Protein AF-A0A4S8I4T0-F1 (afdb_monomer_lite)

pLDDT: mean 76.66, std 18.6, range [35.5, 93.75]

InterPro d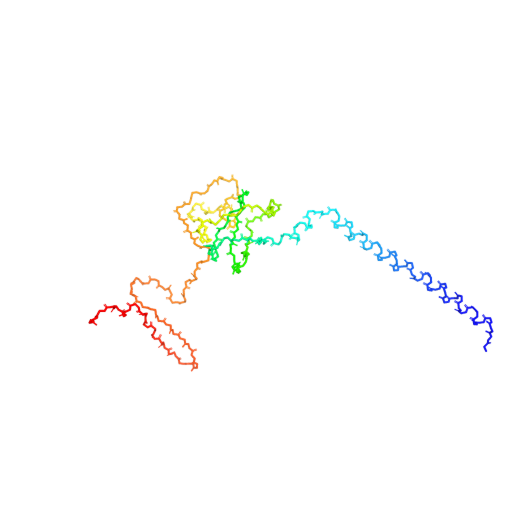omains:
  IPR000454 ATP synthase, F0 complex, subunit C [PR00124] (12-31)
  IPR000454 ATP synthase, F0 complex, subunit C [PR00124] (33-48)
  IPR002379 V-ATPase proteolipid subunit C-like domain [PF00137] (11-48)
  IPR004100 ATPase, F1/V1/A1 complex, alpha/beta subunit, N-terminal domain [PF02874] (51-108)
  IPR005294 ATP synthase, F1 complex, alpha subunit [PTHR48082] (51-151)
  IPR023366 ATP synthase subunit alpha, N-terminal domain-like superfamily [G3DSA:2.40.30.20] (53-110)
  IPR027417 P-loop containing nucleoside triphosphate hydrolase [G3DSA:3.40.50.300] (111-154)
  IPR035921 F/V-ATP synthase subunit C superfamily [SSF81333] (3-52)
  IPR036121 ATPase, F1/V1/A1 complex, alpha/beta subunit, N-terminal domain superfamily [SSF50615] (50-110)
  IPR038662 F1F0 ATP synthase subunit C superfamily [G3DSA:1.20.20.10] (1-52)

Foldseek 3Di:
DPVVVVVVVVVVVVVCVVVVVVVCCVVVVVVVVVVVVVCVVPVVVVLVVVPPQKDKAFDPPVADAQFWKAWPVGWIWGFHDDDPGTTITRTPDPCSPPDPPTDMGTPVDHAKEFDDPQCVPFDADPNRAGPPPPDGGDGDDIDHPPDDDDDPPDPPDDDDDADKDWDDDPPDIDIDGDDPPVVPDDDDD

Sequence (189 aa):
MNPLISAASVIAAGLAVGLASIGPGVGQGTAAGQAVEGIARQPEAEGKIRGDGIARVHGLDEVMAGELVEFQEGTIGIALNLESNNVGVVLMGDGLMIQEGSSVKATGRIAQIPVSEGYLGRVINALAKPIDGRGEISASESRLIESPAPGSDYFPGKGGDGIYYCGSRNGGFTCYITIPRSLYGSGSG

Structure (mmCIF, N/CA/C/O backbone):
data_AF-A0A4S8I4T0-F1
#
_entry.id   AF-A0A4S8I4T0-F1
#
loop_
_atom_site.group_PDB
_atom_site.id
_atom_site.type_symbol
_atom_site.label_atom_id
_atom_site.label_alt_id
_atom_site.label_comp_id
_atom_site.label_asym_id
_atom_site.label_entity_id
_atom_site.label_seq_id
_atom_site.pdbx_PDB_ins_code
_atom_site.Cartn_x
_atom_site.Cartn_y
_atom_site.Cartn_z
_atom_site.occupancy
_atom_site.B_iso_or_equiv
_atom_site.auth_seq_id
_atom_site.auth_comp_id
_atom_site.auth_asym_id
_atom_site.auth_atom_id
_atom_site.pdbx_PDB_model_num
ATOM 1 N N . MET A 1 1 ? 56.926 -6.281 -54.577 1.00 68.62 1 MET A N 1
ATOM 2 C CA . MET A 1 1 ? 55.517 -6.734 -54.661 1.00 68.62 1 MET A CA 1
ATOM 3 C C . MET A 1 1 ? 54.937 -6.337 -56.005 1.00 68.62 1 MET A C 1
ATOM 5 O O . MET A 1 1 ? 55.290 -5.277 -56.503 1.00 68.62 1 MET A O 1
ATOM 9 N N . ASN A 1 2 ? 54.079 -7.172 -56.595 1.00 90.75 2 ASN A N 1
ATOM 10 C CA . ASN A 1 2 ? 53.414 -6.848 -57.857 1.00 90.75 2 ASN A CA 1
ATOM 11 C C . ASN A 1 2 ? 52.323 -5.779 -57.599 1.00 90.75 2 ASN A C 1
ATOM 13 O O . ASN A 1 2 ? 51.436 -6.037 -56.779 1.00 90.75 2 ASN A O 1
ATOM 17 N N . PRO A 1 3 ? 52.378 -4.593 -58.240 1.00 88.94 3 PRO A N 1
ATOM 18 C CA . PRO A 1 3 ? 51.460 -3.483 -57.960 1.00 88.94 3 PRO A CA 1
ATOM 19 C C . PRO A 1 3 ? 49.988 -3.843 -58.205 1.00 88.94 3 PRO A C 1
ATOM 21 O O . PRO A 1 3 ? 49.114 -3.346 -57.500 1.00 88.94 3 PRO A O 1
ATOM 24 N N . LEU A 1 4 ? 49.712 -4.775 -59.122 1.00 91.12 4 LEU A N 1
ATOM 25 C CA . LEU A 1 4 ? 48.359 -5.279 -59.379 1.00 91.12 4 LEU A CA 1
ATOM 26 C C . LEU A 1 4 ? 47.774 -6.029 -58.177 1.00 91.12 4 LEU A C 1
ATOM 28 O O . LEU A 1 4 ? 46.596 -5.876 -57.868 1.00 91.12 4 LEU A O 1
ATOM 32 N N . ILE A 1 5 ? 48.601 -6.795 -57.460 1.00 88.81 5 ILE A N 1
ATOM 33 C CA . ILE A 1 5 ? 48.172 -7.541 -56.268 1.00 88.81 5 ILE A CA 1
ATOM 34 C C . ILE A 1 5 ? 47.858 -6.567 -55.127 1.00 88.81 5 ILE A C 1
ATOM 36 O O . ILE A 1 5 ? 46.878 -6.751 -54.411 1.00 88.81 5 ILE A O 1
ATOM 40 N N . SER A 1 6 ? 48.655 -5.502 -54.995 1.00 87.12 6 SER A N 1
ATOM 41 C CA . SER A 1 6 ? 48.432 -4.467 -53.981 1.00 87.12 6 SER A CA 1
ATOM 42 C C . SER A 1 6 ? 47.182 -3.629 -54.255 1.00 87.12 6 SER A C 1
ATOM 44 O O . SER A 1 6 ? 46.507 -3.225 -53.317 1.00 87.12 6 SER A O 1
ATOM 46 N N . ALA A 1 7 ? 46.860 -3.354 -55.521 1.00 90.69 7 ALA A N 1
ATOM 47 C CA . ALA A 1 7 ? 45.630 -2.649 -55.875 1.00 90.69 7 ALA A CA 1
ATOM 48 C C . ALA A 1 7 ? 44.391 -3.539 -55.671 1.00 90.69 7 ALA A C 1
ATOM 50 O O . ALA A 1 7 ? 43.393 -3.099 -55.100 1.00 90.69 7 ALA A O 1
ATOM 51 N N . ALA A 1 8 ? 44.472 -4.811 -56.078 1.00 93.12 8 ALA A N 1
ATOM 52 C CA . ALA A 1 8 ? 43.382 -5.769 -55.919 1.00 93.12 8 ALA A CA 1
ATOM 53 C C . ALA A 1 8 ? 43.039 -6.033 -54.442 1.00 93.12 8 ALA A C 1
ATOM 55 O O . ALA A 1 8 ? 41.860 -6.139 -54.103 1.00 93.12 8 ALA A O 1
ATOM 56 N N . SER A 1 9 ? 44.037 -6.091 -53.552 1.00 89.50 9 SER A N 1
ATOM 57 C CA . SER A 1 9 ? 43.806 -6.327 -52.122 1.00 89.50 9 SER A CA 1
ATOM 58 C C . SER A 1 9 ? 43.062 -5.177 -51.437 1.00 89.50 9 SER A C 1
ATOM 60 O O . SER A 1 9 ? 42.182 -5.432 -50.618 1.00 89.50 9 SER A O 1
ATOM 62 N N . VAL A 1 10 ? 43.353 -3.922 -51.797 1.00 92.56 10 VAL A N 1
ATOM 63 C CA . VAL A 1 10 ? 42.670 -2.742 -51.234 1.00 92.56 10 VAL A CA 1
ATOM 64 C C . VAL A 1 10 ? 41.207 -2.689 -51.675 1.00 92.56 10 VAL A C 1
ATOM 66 O O . VAL A 1 10 ? 40.326 -2.433 -50.856 1.00 92.56 10 VAL A O 1
ATOM 69 N N . ILE A 1 11 ? 40.929 -2.994 -52.946 1.00 93.12 11 ILE A N 1
ATOM 70 C CA . ILE A 1 11 ? 39.556 -3.053 -53.466 1.00 93.12 11 ILE A CA 1
ATOM 71 C C . ILE A 1 11 ? 38.777 -4.183 -52.784 1.00 93.12 11 ILE A C 1
ATOM 73 O O . ILE A 1 11 ? 37.658 -3.960 -52.322 1.00 93.12 11 ILE A O 1
ATOM 77 N N . ALA A 1 12 ? 39.375 -5.374 -52.665 1.00 92.19 12 ALA A N 1
ATOM 78 C CA . ALA A 1 12 ? 38.754 -6.512 -51.993 1.00 92.19 12 ALA A CA 1
ATOM 79 C C . ALA A 1 12 ? 38.457 -6.217 -50.513 1.00 92.19 12 ALA A C 1
ATOM 81 O O . ALA A 1 12 ? 37.369 -6.533 -50.033 1.00 92.19 12 ALA A O 1
ATOM 82 N N . ALA A 1 13 ? 39.381 -5.557 -49.807 1.00 91.31 13 ALA A N 1
ATOM 83 C CA . ALA A 1 13 ? 39.181 -5.143 -48.422 1.00 91.31 13 ALA A CA 1
ATOM 84 C C . ALA A 1 13 ? 38.038 -4.122 -48.285 1.00 91.31 13 ALA A C 1
ATOM 86 O O . ALA A 1 13 ? 37.177 -4.284 -47.422 1.00 91.31 13 ALA A O 1
ATOM 87 N N . GLY A 1 14 ? 37.980 -3.111 -49.159 1.00 92.94 14 GLY A N 1
ATOM 88 C CA . GLY A 1 14 ? 36.911 -2.108 -49.140 1.00 92.94 14 GLY A CA 1
ATOM 89 C C . GLY A 1 14 ? 35.524 -2.708 -49.387 1.00 92.94 14 GLY A C 1
ATOM 90 O O . GLY A 1 14 ? 34.578 -2.408 -48.658 1.00 92.94 14 GLY A O 1
ATOM 91 N N . LEU A 1 15 ? 35.410 -3.607 -50.369 1.00 92.50 15 LEU A N 1
ATOM 92 C CA . LEU A 1 15 ? 34.158 -4.302 -50.686 1.00 92.50 15 LEU A CA 1
ATOM 93 C C . LEU A 1 15 ? 33.706 -5.221 -49.543 1.00 92.50 15 LEU A C 1
ATOM 95 O O . LEU A 1 15 ? 32.524 -5.227 -49.195 1.00 92.50 15 LEU A O 1
ATOM 99 N N . ALA A 1 16 ? 34.642 -5.952 -48.929 1.00 90.62 16 ALA A N 1
ATOM 100 C CA . ALA A 1 16 ? 34.356 -6.826 -47.795 1.00 90.62 16 ALA A CA 1
ATOM 101 C C . ALA A 1 16 ? 33.859 -6.037 -46.574 1.00 90.62 16 ALA A C 1
ATOM 103 O O . ALA A 1 16 ? 32.847 -6.409 -45.986 1.00 90.62 16 ALA A O 1
ATOM 104 N N . VAL A 1 17 ? 34.517 -4.924 -46.226 1.00 88.81 17 VAL A N 1
ATOM 105 C CA . VAL A 1 17 ? 34.097 -4.062 -45.106 1.00 88.81 17 VAL A CA 1
ATOM 106 C C . VAL A 1 17 ? 32.728 -3.429 -45.376 1.00 88.81 17 VAL A C 1
ATOM 108 O O . VAL A 1 17 ? 31.872 -3.424 -44.492 1.00 88.81 17 VAL A O 1
ATOM 111 N N . GLY A 1 18 ? 32.489 -2.948 -46.601 1.00 87.75 18 GLY A N 1
ATOM 112 C CA . GLY A 1 18 ? 31.211 -2.345 -46.986 1.00 87.75 18 GLY A CA 1
ATOM 113 C C . GLY A 1 18 ? 30.038 -3.318 -46.851 1.00 87.75 18 GLY A C 1
ATOM 114 O O . GLY A 1 18 ? 29.066 -3.025 -46.156 1.00 87.75 18 GLY A O 1
ATOM 115 N N . LEU A 1 19 ? 30.146 -4.508 -47.449 1.00 88.00 19 LEU A N 1
ATOM 116 C CA . LEU A 1 19 ? 29.088 -5.526 -47.399 1.00 88.00 19 LEU A CA 1
ATOM 117 C C . LEU A 1 19 ? 28.897 -6.111 -45.993 1.00 88.00 19 LEU A C 1
ATOM 119 O O . LEU A 1 19 ? 27.763 -6.376 -45.595 1.00 88.00 19 LEU A O 1
ATOM 123 N N . ALA A 1 20 ? 29.976 -6.264 -45.218 1.00 85.06 20 ALA A N 1
ATOM 124 C CA . ALA A 1 20 ? 29.904 -6.792 -43.856 1.00 85.06 20 ALA A CA 1
ATOM 125 C C . ALA A 1 20 ? 29.079 -5.908 -42.905 1.00 85.06 20 ALA A C 1
ATOM 127 O O . ALA A 1 20 ? 28.516 -6.422 -41.943 1.00 85.06 20 ALA A O 1
ATOM 128 N N . SER A 1 21 ? 28.958 -4.604 -43.178 1.00 88.69 21 SER A N 1
ATOM 129 C CA . SER A 1 21 ? 28.189 -3.670 -42.339 1.00 88.69 21 SER A CA 1
ATOM 130 C C . SER A 1 21 ? 26.662 -3.784 -42.485 1.00 88.69 21 SER A C 1
ATOM 132 O O . SER A 1 21 ? 25.927 -3.363 -41.590 1.00 88.69 21 SER A O 1
ATOM 134 N N . ILE A 1 22 ? 26.168 -4.404 -43.566 1.00 87.69 22 ILE A N 1
ATOM 135 C CA . ILE A 1 22 ? 24.726 -4.530 -43.841 1.00 87.69 22 ILE A CA 1
ATOM 136 C C . ILE A 1 22 ? 24.049 -5.445 -42.812 1.00 87.69 22 ILE A C 1
ATOM 138 O O . ILE A 1 22 ? 22.974 -5.123 -42.310 1.00 87.69 22 ILE A O 1
ATOM 142 N N . GLY A 1 23 ? 24.688 -6.566 -42.463 1.00 85.25 23 GLY A N 1
ATOM 143 C CA . GLY A 1 23 ? 24.150 -7.534 -41.501 1.00 85.25 23 GLY A CA 1
ATOM 144 C C . GLY A 1 23 ? 23.903 -6.924 -40.115 1.00 85.25 23 GLY A C 1
ATOM 145 O O . GLY A 1 23 ? 22.764 -6.956 -39.646 1.00 85.25 23 GLY A O 1
ATOM 146 N N . PRO A 1 24 ? 24.922 -6.318 -39.475 1.00 84.12 24 PRO A N 1
ATOM 147 C CA . PRO A 1 24 ? 24.757 -5.611 -38.210 1.00 84.12 24 PRO A CA 1
ATOM 148 C C . PRO A 1 24 ? 23.712 -4.494 -38.283 1.00 84.12 24 PRO A C 1
ATOM 150 O O . PRO A 1 24 ? 22.868 -4.418 -37.397 1.00 84.12 24 PRO A O 1
ATOM 153 N N . GLY A 1 25 ? 23.696 -3.687 -39.353 1.00 83.75 25 GLY A N 1
ATOM 154 C CA . GLY A 1 25 ? 22.723 -2.601 -39.512 1.00 83.75 25 GLY A CA 1
ATOM 155 C C . GLY A 1 25 ? 21.270 -3.088 -39.549 1.00 83.75 25 GLY A C 1
ATOM 156 O O . GLY A 1 25 ? 20.428 -2.582 -38.808 1.00 83.75 25 GLY A O 1
ATOM 157 N N . VAL A 1 26 ? 20.976 -4.112 -40.357 1.00 86.19 26 VAL A N 1
ATOM 158 C CA . VAL A 1 26 ? 19.621 -4.684 -40.464 1.00 86.19 26 VAL A CA 1
ATOM 159 C C . VAL A 1 26 ? 19.239 -5.444 -39.193 1.00 86.19 26 VAL A C 1
ATOM 161 O O . VAL A 1 26 ? 18.124 -5.288 -38.697 1.00 86.19 26 VAL A O 1
ATOM 164 N N . GLY A 1 27 ? 20.150 -6.235 -38.623 1.00 85.44 27 GLY A N 1
ATOM 165 C CA . GLY A 1 27 ? 19.886 -7.014 -37.411 1.00 85.44 27 GLY A CA 1
ATOM 166 C C . GLY A 1 27 ? 19.651 -6.134 -36.182 1.00 85.44 27 GLY A C 1
ATOM 167 O O . GLY A 1 27 ? 18.651 -6.289 -35.485 1.00 85.44 27 GLY A O 1
ATOM 168 N N . GLN A 1 28 ? 20.534 -5.164 -35.934 1.00 85.00 28 GLN A N 1
ATOM 169 C CA . GLN A 1 28 ? 20.404 -4.264 -34.785 1.00 85.00 28 GLN A CA 1
ATOM 170 C C . GLN A 1 28 ? 19.231 -3.298 -34.957 1.00 85.00 28 GLN A C 1
ATOM 172 O O . GLN A 1 28 ? 18.503 -3.062 -33.997 1.00 85.00 28 GLN A O 1
ATOM 177 N N . GLY A 1 29 ? 19.000 -2.788 -36.172 1.00 84.88 29 GLY A N 1
ATOM 178 C CA . GLY A 1 29 ? 17.878 -1.894 -36.457 1.00 84.88 29 GLY A CA 1
ATOM 179 C C . GLY A 1 29 ? 16.518 -2.569 -36.278 1.00 84.88 29 GLY A C 1
ATOM 180 O O . GLY A 1 29 ? 15.616 -1.983 -35.684 1.00 84.88 29 GLY A O 1
ATOM 181 N N . THR A 1 30 ? 16.373 -3.819 -36.729 1.00 84.62 30 THR A N 1
ATOM 182 C CA . THR A 1 30 ? 15.125 -4.584 -36.552 1.00 84.62 30 THR A CA 1
ATOM 183 C C . THR A 1 30 ? 14.894 -4.961 -35.092 1.00 84.62 30 THR A C 1
ATOM 185 O O . THR A 1 30 ? 13.793 -4.750 -34.589 1.00 84.62 30 THR A O 1
ATOM 188 N N . ALA A 1 31 ? 15.920 -5.434 -34.379 1.00 83.06 31 ALA A N 1
ATOM 189 C CA . ALA A 1 31 ? 15.811 -5.745 -32.954 1.00 83.06 31 ALA A CA 1
ATOM 190 C C . ALA A 1 31 ? 15.464 -4.503 -32.112 1.00 83.06 31 ALA A C 1
ATOM 192 O O . ALA A 1 31 ? 14.557 -4.554 -31.282 1.00 83.06 31 ALA A O 1
ATOM 193 N N . ALA A 1 32 ? 16.134 -3.373 -32.361 1.00 84.69 32 ALA A N 1
ATOM 194 C CA . ALA A 1 32 ? 15.838 -2.109 -31.690 1.00 84.69 32 ALA A CA 1
ATOM 195 C C . ALA A 1 32 ? 14.439 -1.589 -32.051 1.00 84.69 32 ALA A C 1
ATOM 197 O O . ALA A 1 32 ? 13.699 -1.167 -31.169 1.00 84.69 32 ALA A O 1
ATOM 198 N N . GLY A 1 33 ? 14.048 -1.671 -33.326 1.00 84.50 33 GLY A N 1
ATOM 199 C CA . GLY A 1 33 ? 12.727 -1.258 -33.791 1.00 84.50 33 GLY A CA 1
ATOM 200 C C . GLY A 1 33 ? 11.603 -2.057 -33.137 1.00 84.50 33 GLY A C 1
ATOM 201 O O . GLY A 1 33 ? 10.656 -1.464 -32.637 1.00 84.50 33 GLY A O 1
ATOM 202 N N . GLN A 1 34 ? 11.733 -3.386 -33.061 1.00 83.81 34 G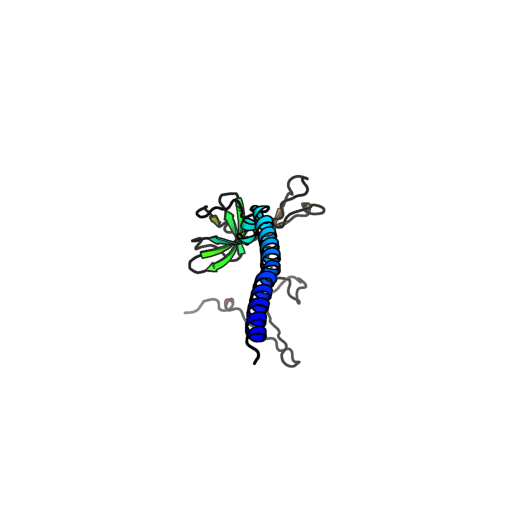LN A N 1
ATOM 203 C CA . GLN A 1 34 ? 10.748 -4.236 -32.383 1.00 83.81 34 GLN A CA 1
ATOM 204 C C . GLN A 1 34 ? 10.695 -3.980 -30.871 1.00 83.81 34 GLN A C 1
ATOM 206 O O . GLN A 1 34 ? 9.611 -3.998 -30.292 1.00 83.81 34 GLN A O 1
ATOM 211 N N . ALA A 1 35 ? 11.832 -3.689 -30.230 1.00 80.00 35 ALA A N 1
ATOM 212 C CA . ALA A 1 35 ? 11.855 -3.307 -28.820 1.00 80.00 35 ALA A CA 1
ATOM 213 C C . ALA A 1 35 ? 11.127 -1.972 -28.577 1.00 80.00 35 ALA A C 1
ATOM 215 O O . ALA A 1 35 ? 10.271 -1.889 -27.699 1.00 80.00 35 ALA A O 1
ATOM 216 N N . VAL A 1 36 ? 11.418 -0.947 -29.388 1.00 78.50 36 VAL A N 1
ATOM 217 C CA . VAL A 1 36 ? 10.759 0.368 -29.301 1.00 78.50 36 VAL A CA 1
ATOM 218 C C . VAL A 1 36 ? 9.269 0.259 -29.628 1.00 78.50 36 VAL A C 1
ATOM 220 O O . VAL A 1 36 ? 8.449 0.867 -28.948 1.00 78.50 36 VAL A O 1
ATOM 223 N N . GLU A 1 37 ? 8.894 -0.549 -30.619 1.00 79.06 37 GLU A N 1
ATOM 224 C CA . GLU A 1 37 ? 7.496 -0.785 -30.984 1.00 79.06 37 GLU A CA 1
ATOM 225 C C . GLU A 1 37 ? 6.728 -1.532 -29.883 1.00 79.06 37 GLU A C 1
ATOM 227 O O . GLU A 1 37 ? 5.581 -1.192 -29.598 1.00 79.06 37 GLU A O 1
ATOM 232 N N . GLY A 1 38 ? 7.357 -2.502 -29.214 1.00 74.44 38 GLY A N 1
ATOM 233 C CA . GLY A 1 38 ? 6.783 -3.179 -28.049 1.00 74.44 38 GLY A CA 1
ATOM 234 C C . GLY A 1 38 ? 6.517 -2.220 -26.885 1.00 74.44 38 GLY A C 1
ATOM 235 O O . GLY A 1 38 ? 5.425 -2.238 -26.320 1.00 74.44 38 GLY A O 1
ATOM 236 N N . ILE A 1 39 ? 7.471 -1.331 -26.586 1.00 71.81 39 ILE A N 1
ATOM 237 C CA . ILE A 1 39 ? 7.309 -0.281 -25.567 1.00 71.81 39 ILE A CA 1
ATOM 238 C C . ILE A 1 39 ? 6.184 0.687 -25.969 1.00 71.81 39 ILE A C 1
ATOM 240 O O . ILE A 1 39 ? 5.305 0.980 -25.163 1.00 71.81 39 ILE A O 1
ATOM 244 N N . ALA A 1 40 ? 6.144 1.119 -27.233 1.00 65.50 40 ALA A N 1
ATOM 245 C CA . ALA A 1 40 ? 5.130 2.046 -27.737 1.00 65.50 40 ALA A CA 1
ATOM 246 C C . ALA A 1 40 ? 3.703 1.467 -27.732 1.00 65.50 40 ALA A C 1
ATOM 248 O O . ALA A 1 40 ? 2.740 2.220 -27.609 1.00 65.50 40 ALA A O 1
ATOM 249 N N . ARG A 1 41 ? 3.543 0.142 -27.861 1.00 73.38 41 ARG A N 1
ATOM 250 C CA . ARG A 1 41 ? 2.234 -0.534 -27.780 1.00 73.38 41 ARG A CA 1
ATOM 251 C C . ARG A 1 41 ? 1.725 -0.703 -26.348 1.00 73.38 41 ARG A C 1
ATOM 253 O O . ARG A 1 41 ? 0.543 -0.983 -26.169 1.00 73.38 41 ARG A O 1
ATOM 260 N N . GLN A 1 42 ? 2.584 -0.534 -25.344 1.00 60.69 42 GLN A N 1
ATOM 261 C CA . GLN A 1 42 ? 2.217 -0.585 -23.928 1.00 60.69 42 GLN A CA 1
ATOM 262 C C . GLN A 1 42 ? 2.601 0.724 -23.214 1.00 60.69 42 GLN A C 1
ATOM 264 O O . GLN A 1 42 ? 3.384 0.688 -22.265 1.00 60.69 42 GLN A O 1
ATOM 269 N N . PRO A 1 43 ? 2.027 1.880 -23.603 1.00 58.50 43 PRO A N 1
ATOM 270 C CA . PRO A 1 43 ? 2.307 3.156 -22.934 1.00 58.50 43 PRO A CA 1
ATOM 271 C C . PRO A 1 43 ? 1.913 3.132 -21.444 1.00 58.50 43 PRO A C 1
ATOM 273 O O . PRO A 1 43 ? 2.477 3.847 -20.623 1.00 58.50 43 PRO A O 1
ATOM 276 N N . GLU A 1 44 ? 0.990 2.246 -21.065 1.00 57.62 44 GLU A N 1
ATOM 277 C CA . GLU A 1 44 ? 0.556 2.030 -19.680 1.00 57.62 44 GLU A CA 1
ATOM 278 C C . GLU A 1 44 ? 1.622 1.326 -18.817 1.00 57.62 44 GLU A C 1
ATOM 280 O O . GLU A 1 44 ? 1.638 1.474 -17.594 1.00 57.62 44 GLU A O 1
ATOM 285 N N . ALA A 1 45 ? 2.557 0.592 -19.437 1.00 53.66 45 ALA A N 1
ATOM 286 C CA . ALA A 1 45 ? 3.668 -0.042 -18.729 1.00 53.66 45 ALA A CA 1
ATOM 287 C C . ALA A 1 45 ? 4.735 0.977 -18.294 1.00 53.66 45 ALA A C 1
ATOM 289 O O . ALA A 1 45 ? 5.408 0.754 -17.293 1.00 53.66 45 ALA A O 1
ATOM 290 N N . GLU A 1 46 ? 4.862 2.117 -18.980 1.00 49.47 46 GLU A N 1
ATOM 291 C CA . GLU A 1 46 ? 5.805 3.178 -18.603 1.00 49.47 46 GLU A CA 1
ATOM 292 C C . GLU A 1 46 ? 5.400 3.843 -17.275 1.00 49.47 46 GLU A C 1
ATOM 294 O O . GLU A 1 46 ? 6.230 4.021 -16.384 1.00 49.47 46 GLU A O 1
ATOM 299 N N . GLY A 1 47 ? 4.101 4.108 -17.085 1.00 46.31 47 GLY A N 1
ATOM 300 C CA . GLY A 1 47 ? 3.556 4.575 -15.805 1.00 46.31 47 GLY A CA 1
ATOM 301 C C . GLY A 1 47 ? 3.659 3.523 -14.693 1.00 46.31 47 GLY A C 1
ATOM 302 O O . GLY A 1 47 ? 3.972 3.862 -13.553 1.00 46.31 47 GLY A O 1
ATOM 303 N N . LYS A 1 48 ? 3.483 2.236 -15.033 1.00 45.12 48 LYS A N 1
ATOM 304 C CA . LYS A 1 48 ? 3.628 1.098 -14.104 1.00 45.12 48 LYS A CA 1
ATOM 305 C C . LYS A 1 48 ? 5.075 0.887 -13.628 1.00 45.12 48 LYS A C 1
ATOM 307 O O . LYS A 1 48 ? 5.266 0.363 -12.538 1.00 45.12 48 LYS A O 1
ATOM 312 N N . ILE A 1 49 ? 6.070 1.284 -14.428 1.00 44.06 49 ILE A N 1
ATOM 313 C CA . ILE A 1 49 ? 7.506 1.208 -14.091 1.00 44.06 49 ILE A CA 1
ATOM 314 C C . ILE A 1 49 ? 7.995 2.493 -13.398 1.00 44.06 49 ILE A C 1
ATOM 316 O O . ILE A 1 49 ? 8.991 2.463 -12.686 1.00 44.06 49 ILE A O 1
ATOM 320 N N . ARG A 1 50 ? 7.315 3.633 -13.588 1.00 45.56 50 ARG A N 1
ATOM 321 C CA . ARG A 1 50 ? 7.713 4.921 -12.992 1.00 45.56 50 ARG A CA 1
ATOM 322 C C . ARG A 1 50 ? 7.009 5.236 -11.667 1.00 45.56 50 ARG A C 1
ATOM 324 O O . ARG A 1 50 ? 7.523 6.030 -10.884 1.00 45.56 50 ARG A O 1
ATOM 331 N N . GLY A 1 51 ? 5.861 4.618 -11.401 1.00 55.12 51 GLY A N 1
ATOM 332 C CA . GLY A 1 51 ? 5.196 4.660 -10.103 1.00 55.12 51 GLY A CA 1
ATOM 333 C C . GLY A 1 51 ? 5.434 3.366 -9.337 1.00 55.12 51 GLY A C 1
ATOM 334 O O . GLY A 1 51 ? 4.583 2.483 -9.381 1.00 55.12 51 GLY A O 1
ATOM 335 N N . ASP A 1 52 ? 6.540 3.264 -8.595 1.00 64.19 52 ASP A N 1
ATOM 336 C CA . ASP A 1 52 ? 6.917 2.081 -7.787 1.00 64.19 52 ASP A CA 1
ATOM 337 C C . ASP A 1 52 ? 5.942 1.767 -6.624 1.00 64.19 52 ASP A C 1
ATOM 339 O O . ASP A 1 52 ? 6.276 1.051 -5.682 1.00 64.19 52 ASP A O 1
ATOM 343 N N . GLY A 1 53 ? 4.732 2.334 -6.630 1.00 79.69 53 GLY A N 1
ATOM 344 C CA . GLY A 1 53 ? 3.808 2.279 -5.501 1.00 79.69 53 GLY A CA 1
ATOM 345 C C . GLY A 1 53 ? 4.319 3.065 -4.293 1.00 79.69 53 GLY A C 1
ATOM 346 O O . GLY A 1 53 ? 3.844 2.842 -3.185 1.00 79.69 53 GLY A O 1
ATOM 347 N N . ILE A 1 54 ? 5.281 3.974 -4.484 1.00 86.31 54 ILE A N 1
ATOM 348 C CA . ILE A 1 54 ? 5.855 4.808 -3.425 1.00 86.31 54 ILE A CA 1
ATOM 349 C C . ILE A 1 54 ? 5.623 6.277 -3.771 1.00 86.31 54 ILE A C 1
ATOM 351 O O . ILE A 1 54 ? 6.074 6.761 -4.807 1.00 86.31 54 ILE A O 1
ATOM 355 N N . ALA A 1 55 ? 4.955 6.994 -2.874 1.00 87.12 55 ALA A N 1
ATOM 356 C CA . ALA A 1 55 ? 4.785 8.435 -2.933 1.00 87.12 55 ALA A CA 1
ATOM 357 C C . ALA A 1 55 ? 5.727 9.114 -1.932 1.00 87.12 55 ALA A C 1
ATOM 359 O O . ALA A 1 55 ? 5.881 8.664 -0.796 1.00 87.12 55 ALA A O 1
ATOM 360 N N . ARG A 1 56 ? 6.343 10.222 -2.347 1.00 88.62 56 ARG A N 1
ATOM 361 C CA . ARG A 1 56 ? 7.051 11.127 -1.436 1.00 88.62 56 ARG A CA 1
ATOM 362 C C . ARG A 1 56 ? 6.120 12.271 -1.083 1.00 88.62 56 ARG A C 1
ATOM 364 O O . ARG A 1 56 ? 5.708 13.023 -1.961 1.00 88.62 56 ARG A O 1
ATOM 371 N N . VAL A 1 57 ? 5.785 12.381 0.193 1.00 88.88 57 VAL A N 1
ATOM 372 C CA . VAL A 1 57 ? 4.865 13.395 0.705 1.00 88.88 57 VAL A CA 1
ATOM 373 C C . VAL A 1 57 ? 5.663 14.411 1.508 1.00 88.88 57 VAL A C 1
ATOM 375 O O . VAL A 1 57 ? 6.468 14.040 2.354 1.00 88.88 57 VAL A O 1
ATOM 378 N N . HIS A 1 58 ? 5.466 15.696 1.236 1.00 89.56 58 HIS A N 1
ATOM 379 C CA . HIS A 1 58 ? 6.074 16.770 2.019 1.00 89.56 58 HIS A CA 1
ATOM 380 C C . HIS A 1 58 ? 5.125 17.222 3.135 1.00 89.56 58 HIS A C 1
ATOM 382 O O . HIS A 1 58 ? 3.913 17.290 2.927 1.00 89.56 58 HIS A O 1
ATOM 388 N N . GLY A 1 59 ? 5.681 17.553 4.302 1.00 87.69 59 GLY A N 1
ATOM 389 C CA . GLY A 1 59 ? 4.920 17.865 5.514 1.00 87.69 59 GLY A CA 1
ATOM 390 C C . GLY A 1 59 ? 4.603 16.606 6.320 1.00 87.69 59 GLY A C 1
ATOM 391 O O . GLY A 1 59 ? 5.449 15.723 6.430 1.00 87.69 59 GLY A O 1
ATOM 392 N N . LEU A 1 60 ? 3.375 16.523 6.850 1.00 86.94 60 LEU A N 1
ATOM 393 C CA . LEU A 1 60 ? 2.951 15.466 7.779 1.00 86.94 60 LEU A CA 1
ATOM 394 C C . LEU A 1 60 ? 3.866 15.372 9.018 1.00 86.94 60 LEU A C 1
ATOM 396 O O . LEU A 1 60 ? 4.242 14.284 9.435 1.00 86.94 60 LEU A O 1
ATOM 400 N N . ASP A 1 61 ? 4.195 16.516 9.624 1.00 86.50 61 ASP A N 1
ATOM 401 C CA . ASP A 1 61 ? 5.200 16.616 10.699 1.00 86.50 61 ASP A CA 1
ATOM 402 C C . ASP A 1 61 ? 4.878 15.767 11.945 1.00 86.50 61 ASP A C 1
ATOM 404 O O . ASP A 1 61 ? 5.776 15.385 12.693 1.00 86.50 61 ASP A O 1
ATOM 408 N N . GLU A 1 62 ? 3.598 15.461 12.167 1.00 89.12 62 GLU A N 1
ATOM 409 C CA . GLU A 1 62 ? 3.110 14.673 13.306 1.00 89.12 62 GLU A CA 1
ATOM 410 C C . GLU A 1 62 ? 2.806 13.203 12.952 1.00 89.12 62 GLU A C 1
ATOM 412 O O . GLU A 1 62 ? 2.256 12.479 13.782 1.00 89.12 62 GLU A O 1
ATOM 417 N N . VAL A 1 63 ? 3.128 12.743 11.734 1.00 91.69 63 VAL A N 1
ATOM 418 C CA . VAL A 1 63 ? 2.817 11.368 11.309 1.00 91.69 63 VAL A CA 1
ATOM 419 C C . VAL A 1 63 ? 3.711 10.342 11.999 1.00 91.69 63 VAL A C 1
ATOM 421 O O . VAL A 1 63 ? 4.919 10.526 12.162 1.00 91.69 63 VAL A O 1
ATOM 424 N N . MET A 1 64 ? 3.116 9.217 12.379 1.00 91.44 64 MET A N 1
ATOM 425 C CA . MET A 1 64 ? 3.826 8.107 13.003 1.00 91.44 64 MET A CA 1
ATOM 426 C C . MET A 1 64 ? 4.330 7.096 11.962 1.00 91.44 64 MET A C 1
ATOM 428 O O . MET A 1 64 ? 3.734 6.892 10.902 1.00 91.44 64 MET A O 1
ATOM 432 N N . ALA A 1 65 ? 5.425 6.402 12.276 1.00 90.50 65 ALA A N 1
ATOM 433 C CA . ALA A 1 65 ? 5.896 5.296 11.447 1.00 90.50 65 ALA A CA 1
ATOM 434 C C . ALA A 1 65 ? 4.878 4.146 11.495 1.00 90.50 65 ALA A C 1
ATOM 436 O O . ALA A 1 65 ? 4.453 3.722 12.570 1.00 90.50 65 ALA A O 1
ATOM 437 N N . GLY A 1 66 ? 4.484 3.644 10.328 1.00 91.19 66 GLY A N 1
ATOM 438 C CA . GLY A 1 66 ? 3.420 2.656 10.185 1.00 91.19 66 GLY A CA 1
ATOM 439 C C . GLY A 1 66 ? 2.008 3.246 10.233 1.00 91.19 66 GLY A C 1
ATOM 440 O O . GLY A 1 66 ? 1.047 2.483 10.301 1.00 91.19 66 GLY A O 1
ATOM 441 N N . GLU A 1 67 ? 1.841 4.570 10.215 1.00 93.31 67 GLU A N 1
ATOM 442 C CA . GLU A 1 67 ? 0.522 5.202 10.180 1.00 93.31 67 GLU A CA 1
ATOM 443 C C . GLU A 1 67 ? -0.137 5.094 8.802 1.00 93.31 67 GLU A C 1
ATOM 445 O O . G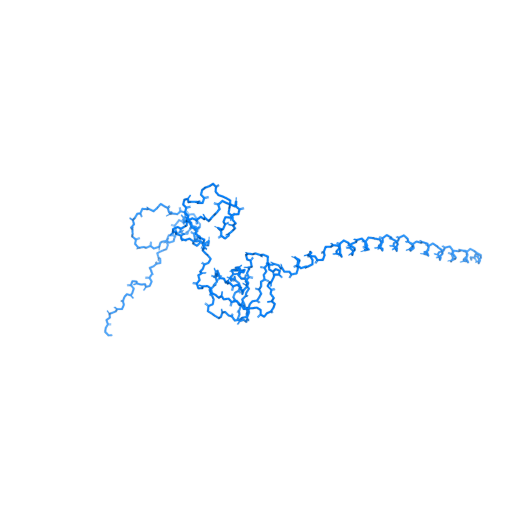LU A 1 67 ? 0.524 5.207 7.766 1.00 93.31 67 GLU A O 1
ATOM 450 N N . LEU A 1 68 ? -1.459 4.903 8.793 1.00 92.19 68 LEU A N 1
ATOM 451 C CA . LEU A 1 68 ? -2.252 5.010 7.576 1.00 92.19 68 LEU A CA 1
ATOM 452 C C . LEU A 1 68 ? -2.419 6.476 7.187 1.00 92.19 68 LEU A C 1
ATOM 454 O O . LEU A 1 68 ? -2.788 7.321 8.006 1.00 92.19 68 LEU A O 1
ATOM 458 N N . VAL A 1 69 ? -2.222 6.752 5.908 1.00 93.06 69 VAL A N 1
ATOM 459 C CA . VAL A 1 69 ? -2.490 8.051 5.299 1.00 93.06 69 VAL A CA 1
ATOM 460 C C . VAL A 1 69 ? -3.499 7.885 4.174 1.00 93.06 69 VAL A C 1
ATOM 462 O O . VAL A 1 69 ? -3.531 6.861 3.492 1.00 93.06 69 VAL A O 1
ATOM 465 N N . GLU A 1 70 ? -4.337 8.892 3.991 1.00 91.50 70 GLU A N 1
ATOM 466 C CA . GLU A 1 70 ? -5.366 8.922 2.962 1.00 91.50 70 GLU A CA 1
ATOM 467 C C . GLU A 1 70 ? -5.069 10.057 1.985 1.00 91.50 70 GLU A C 1
ATOM 469 O O . GLU A 1 70 ? -4.896 11.214 2.376 1.00 91.50 70 GLU A O 1
ATOM 474 N N . PHE A 1 71 ? -4.981 9.715 0.705 1.00 90.81 71 PHE A N 1
ATOM 475 C CA . PHE A 1 71 ? -4.840 10.681 -0.377 1.00 90.81 71 PHE A CA 1
ATOM 476 C C . PHE A 1 71 ? -6.206 11.273 -0.730 1.00 90.81 71 PHE A C 1
ATOM 478 O O . PHE A 1 71 ? -7.241 10.659 -0.485 1.00 90.81 71 PHE A O 1
ATOM 485 N N . GLN A 1 72 ? -6.217 12.446 -1.360 1.00 85.75 72 GLN A N 1
ATOM 486 C CA . GLN A 1 72 ? -7.436 13.169 -1.742 1.00 85.75 72 GLN A CA 1
ATOM 487 C C . GLN A 1 72 ? -8.459 12.339 -2.536 1.00 85.75 72 GLN A C 1
ATOM 489 O O . GLN A 1 72 ? -9.660 12.578 -2.440 1.00 85.75 72 GLN A O 1
ATOM 494 N N . GLU A 1 73 ? -7.995 11.365 -3.314 1.00 83.06 73 GLU A N 1
ATOM 495 C CA . GLU A 1 73 ? -8.845 10.484 -4.120 1.00 83.06 73 GLU A CA 1
ATOM 496 C C . GLU A 1 73 ? -9.330 9.231 -3.370 1.00 83.06 73 GLU A C 1
ATOM 498 O O . GLU A 1 73 ? -10.085 8.431 -3.919 1.00 83.06 73 GLU A O 1
ATOM 503 N N . GLY A 1 74 ? -8.910 9.049 -2.116 1.00 85.81 74 GLY A N 1
ATOM 504 C CA . GLY A 1 74 ? -9.269 7.911 -1.268 1.00 85.81 74 GLY A CA 1
ATOM 505 C C . GLY A 1 74 ? -8.299 6.729 -1.339 1.00 85.81 74 GLY A C 1
ATOM 506 O O . GLY A 1 74 ? -8.532 5.705 -0.690 1.00 85.81 74 GLY A O 1
ATOM 507 N N . THR A 1 75 ? -7.201 6.837 -2.098 1.00 88.69 75 THR A N 1
ATOM 508 C CA . THR A 1 75 ? -6.114 5.849 -2.038 1.00 88.69 75 THR A CA 1
ATOM 509 C C . THR A 1 75 ? -5.501 5.868 -0.645 1.00 88.69 75 THR A C 1
ATOM 511 O O . THR A 1 75 ? -5.188 6.927 -0.103 1.00 88.69 75 THR A O 1
ATOM 514 N N . ILE A 1 76 ? -5.326 4.687 -0.061 1.00 90.38 76 ILE A N 1
ATOM 515 C CA . ILE A 1 76 ? -4.707 4.526 1.254 1.00 90.38 76 ILE A CA 1
ATOM 516 C C . ILE A 1 76 ? -3.224 4.232 1.064 1.00 90.38 76 ILE A C 1
ATOM 518 O O . ILE A 1 76 ? -2.849 3.513 0.140 1.00 90.38 76 ILE A O 1
ATOM 522 N N . GLY A 1 77 ? -2.380 4.755 1.945 1.00 91.94 77 GLY A N 1
ATOM 523 C CA . GLY A 1 77 ? -0.971 4.392 2.029 1.00 91.94 77 GLY A CA 1
ATOM 524 C C . GLY A 1 77 ? -0.509 4.177 3.466 1.00 91.94 77 GLY A C 1
ATOM 525 O O . GLY A 1 77 ? -1.227 4.505 4.409 1.00 91.94 77 GLY A O 1
ATOM 526 N N . ILE A 1 78 ? 0.693 3.628 3.629 1.00 93.56 78 ILE A N 1
ATOM 527 C CA . ILE A 1 78 ? 1.391 3.521 4.916 1.00 93.56 78 ILE A CA 1
ATOM 528 C C . ILE A 1 78 ? 2.630 4.412 4.886 1.00 93.56 78 ILE A C 1
ATOM 530 O O . ILE A 1 78 ? 3.468 4.274 3.993 1.00 93.56 78 ILE A O 1
ATOM 534 N N . ALA A 1 79 ? 2.779 5.275 5.889 1.00 93.44 79 ALA A N 1
ATOM 535 C CA . ALA A 1 79 ? 4.009 6.022 6.125 1.00 93.44 79 ALA A CA 1
ATOM 536 C C . ALA A 1 79 ? 5.103 5.087 6.670 1.00 93.44 79 ALA A C 1
ATOM 538 O O . ALA A 1 79 ? 4.947 4.514 7.746 1.00 93.44 79 ALA A O 1
ATOM 539 N N . LEU A 1 80 ? 6.209 4.915 5.942 1.00 90.56 80 LEU A N 1
ATOM 540 C CA . LEU A 1 80 ? 7.314 4.038 6.356 1.00 90.56 80 LEU A CA 1
ATOM 541 C C . LEU A 1 80 ? 8.595 4.814 6.650 1.00 90.56 80 LEU A C 1
ATOM 543 O O . LEU A 1 80 ? 9.176 4.664 7.721 1.00 90.56 80 LEU A O 1
ATOM 547 N N . ASN A 1 81 ? 9.046 5.624 5.693 1.00 89.88 81 ASN A N 1
ATOM 548 C CA . ASN A 1 81 ? 10.313 6.337 5.804 1.00 89.88 81 ASN A CA 1
ATOM 549 C C . ASN A 1 81 ? 10.050 7.782 6.230 1.00 89.88 81 ASN A C 1
ATOM 551 O O . ASN A 1 81 ? 9.527 8.560 5.439 1.00 89.88 81 ASN A O 1
ATOM 555 N N . LEU A 1 82 ? 10.386 8.130 7.470 1.00 91.50 82 LEU A N 1
ATOM 556 C CA . LEU A 1 82 ? 10.226 9.484 7.999 1.00 91.50 82 LEU A CA 1
ATOM 557 C C . LEU A 1 82 ? 11.561 10.228 7.878 1.00 91.50 82 LEU A C 1
ATOM 559 O O . LEU A 1 82 ? 12.457 10.041 8.701 1.00 91.50 82 LEU A O 1
ATOM 563 N N . GLU A 1 83 ? 11.712 11.051 6.842 1.00 89.62 83 GLU A N 1
ATOM 564 C CA . GLU A 1 83 ? 12.876 11.923 6.669 1.00 89.62 83 GLU A CA 1
ATOM 565 C C . GLU A 1 83 ? 12.559 13.340 7.163 1.00 89.62 83 GLU A C 1
ATOM 567 O O . GLU A 1 83 ? 11.404 13.739 7.275 1.00 89.62 83 GLU A O 1
ATOM 572 N N . SER A 1 84 ? 13.589 14.153 7.410 1.00 86.69 84 SER A N 1
ATOM 573 C CA . SER A 1 84 ? 13.400 15.522 7.919 1.00 86.69 84 SER A CA 1
ATOM 574 C C . SER A 1 84 ? 12.613 16.441 6.977 1.00 86.69 84 SER A C 1
ATOM 576 O O . SER A 1 84 ? 12.061 17.435 7.430 1.00 8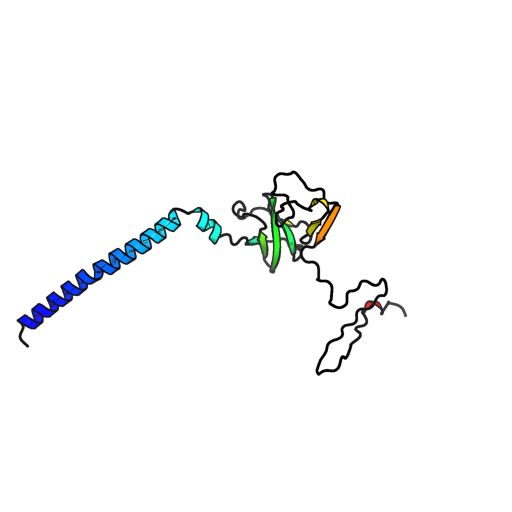6.69 84 SER A O 1
ATOM 578 N N . ASN A 1 85 ? 12.592 16.135 5.675 1.00 86.94 85 ASN A N 1
ATOM 579 C CA . ASN A 1 85 ? 11.995 16.996 4.648 1.00 86.94 85 ASN A CA 1
ATOM 580 C C . ASN A 1 85 ? 10.833 16.334 3.892 1.00 86.94 85 ASN A C 1
ATOM 582 O O . ASN A 1 85 ? 10.145 17.006 3.120 1.00 86.94 85 ASN A O 1
ATOM 586 N N . ASN A 1 86 ? 10.670 15.016 4.014 1.00 87.88 86 ASN A N 1
ATOM 587 C CA . ASN A 1 86 ? 9.640 14.259 3.315 1.00 87.88 86 ASN A CA 1
ATOM 588 C C . ASN A 1 86 ? 9.348 12.938 4.032 1.00 87.88 86 ASN A C 1
ATOM 590 O O . ASN A 1 86 ? 10.160 12.424 4.794 1.00 87.88 86 ASN A O 1
ATOM 594 N N . VAL A 1 87 ? 8.189 12.377 3.729 1.00 91.00 87 VAL A N 1
ATOM 595 C CA . VAL A 1 87 ? 7.731 11.086 4.211 1.00 91.00 87 VAL A CA 1
ATOM 596 C C . VAL A 1 87 ? 7.547 10.162 3.014 1.00 91.00 87 VAL A C 1
ATOM 598 O O . VAL A 1 87 ? 6.806 10.466 2.076 1.00 91.00 87 VAL A O 1
ATOM 601 N N . GLY A 1 88 ? 8.225 9.020 3.042 1.00 91.38 88 GLY A N 1
ATOM 602 C CA . GLY A 1 88 ? 8.028 7.927 2.103 1.00 91.38 88 GLY A CA 1
ATOM 603 C C . GLY A 1 88 ? 6.788 7.125 2.478 1.00 91.38 88 GLY A C 1
ATOM 604 O O . GLY A 1 88 ? 6.761 6.459 3.517 1.00 91.38 88 GLY A O 1
ATOM 605 N N . VAL A 1 89 ? 5.783 7.175 1.610 1.00 92.00 89 VAL A N 1
ATOM 606 C CA . VAL A 1 89 ? 4.500 6.492 1.764 1.00 92.00 89 VAL A CA 1
ATOM 607 C C . VAL A 1 89 ? 4.391 5.376 0.735 1.00 92.00 89 VAL A C 1
ATOM 609 O O . VAL A 1 89 ? 4.495 5.626 -0.463 1.00 92.00 89 VAL A O 1
ATOM 612 N N . VAL A 1 90 ? 4.129 4.152 1.186 1.00 91.81 90 VAL A N 1
ATOM 613 C CA . VAL A 1 90 ? 3.801 3.027 0.299 1.00 91.81 90 VAL A CA 1
ATOM 614 C C . VAL A 1 90 ? 2.300 3.004 0.053 1.00 91.81 90 VAL A C 1
ATOM 616 O O . VAL A 1 90 ? 1.512 3.003 0.995 1.00 91.81 90 VAL A O 1
ATOM 619 N N . LEU A 1 91 ? 1.901 2.988 -1.212 1.00 90.06 91 LEU A N 1
ATOM 620 C CA . LEU A 1 91 ? 0.519 3.038 -1.667 1.00 90.06 91 LEU A CA 1
ATOM 621 C C . LEU A 1 91 ? -0.118 1.642 -1.643 1.00 90.06 91 LEU A C 1
ATOM 623 O O . LEU A 1 91 ? 0.418 0.683 -2.192 1.00 90.06 91 LEU A O 1
ATOM 627 N N . MET A 1 92 ? -1.305 1.540 -1.048 1.00 86.38 92 MET A N 1
ATOM 628 C CA . MET A 1 92 ? -2.143 0.338 -1.010 1.00 86.38 92 MET A CA 1
ATOM 629 C C . MET A 1 92 ? -3.212 0.368 -2.111 1.00 86.38 92 MET A C 1
ATOM 631 O O . MET A 1 92 ? -4.412 0.266 -1.848 1.00 86.38 92 MET A O 1
ATOM 635 N N . GLY A 1 93 ? -2.780 0.546 -3.356 1.00 82.50 93 GLY A N 1
ATOM 636 C CA . GLY A 1 93 ? -3.649 0.640 -4.527 1.00 82.50 93 GLY A CA 1
ATOM 637 C C . GLY A 1 93 ? -2.883 1.096 -5.765 1.00 82.50 93 GLY A C 1
ATOM 638 O O . GLY A 1 93 ? -1.672 1.310 -5.708 1.00 82.50 93 GLY A O 1
ATOM 639 N N . ASP A 1 94 ? -3.584 1.257 -6.887 1.00 74.69 94 ASP A N 1
ATOM 640 C CA . ASP A 1 94 ? -2.974 1.829 -8.086 1.00 74.69 94 ASP A CA 1
ATOM 641 C C . ASP A 1 94 ? -2.744 3.334 -7.877 1.00 74.69 94 ASP A C 1
ATOM 643 O O . ASP A 1 94 ? -3.679 4.126 -7.787 1.00 74.69 94 ASP A O 1
ATOM 647 N N . GLY A 1 95 ? -1.474 3.737 -7.816 1.00 74.12 95 GLY A N 1
ATOM 648 C CA . GLY A 1 95 ? -1.058 5.137 -7.673 1.00 74.12 95 GLY A CA 1
ATOM 649 C C . GLY A 1 95 ? -1.228 5.989 -8.934 1.00 74.12 95 GLY A C 1
ATOM 650 O O . GLY A 1 95 ? -0.709 7.096 -8.979 1.00 74.12 95 GLY A O 1
ATOM 651 N N . LEU A 1 96 ? -1.917 5.484 -9.963 1.00 77.25 96 LEU A N 1
ATOM 652 C CA . LEU A 1 96 ? -2.035 6.125 -11.281 1.00 77.25 96 LEU A CA 1
ATOM 653 C C . LEU A 1 96 ? -2.812 7.443 -11.249 1.00 77.25 96 LEU A C 1
ATOM 655 O O . LEU A 1 96 ? -2.579 8.316 -12.078 1.00 77.25 96 LEU A O 1
ATOM 659 N N . MET A 1 97 ? -3.749 7.563 -10.313 1.00 74.75 97 MET A N 1
ATOM 660 C CA . MET A 1 97 ? -4.620 8.730 -10.198 1.00 74.75 97 MET A CA 1
ATOM 661 C C . MET A 1 97 ? -4.007 9.807 -9.277 1.00 74.75 97 MET A C 1
ATOM 663 O O . MET A 1 97 ? -4.354 10.984 -9.363 1.00 74.75 97 MET A O 1
ATOM 667 N N . ILE A 1 98 ? -2.994 9.441 -8.478 1.00 79.62 98 ILE A N 1
ATOM 668 C CA . ILE A 1 98 ? -2.316 10.365 -7.566 1.00 79.62 98 ILE A CA 1
ATOM 669 C C . ILE A 1 98 ? -1.479 11.356 -8.372 1.00 79.62 98 ILE A C 1
ATOM 671 O O . ILE A 1 98 ? -0.487 11.000 -9.006 1.00 79.62 98 ILE A O 1
ATOM 675 N N . GLN A 1 99 ? -1.868 12.625 -8.297 1.00 78.94 99 GLN A N 1
ATOM 676 C CA . GLN A 1 99 ? -1.176 13.726 -8.957 1.00 78.94 99 GLN A CA 1
ATOM 677 C C . GLN A 1 99 ? -0.251 14.465 -7.988 1.00 78.94 99 GLN A C 1
ATOM 679 O O . GLN A 1 99 ? -0.530 14.580 -6.789 1.00 78.94 99 GLN A O 1
ATOM 684 N N . GLU A 1 100 ? 0.845 15.008 -8.518 1.00 80.00 100 GLU A N 1
ATOM 685 C CA . GLU A 1 100 ? 1.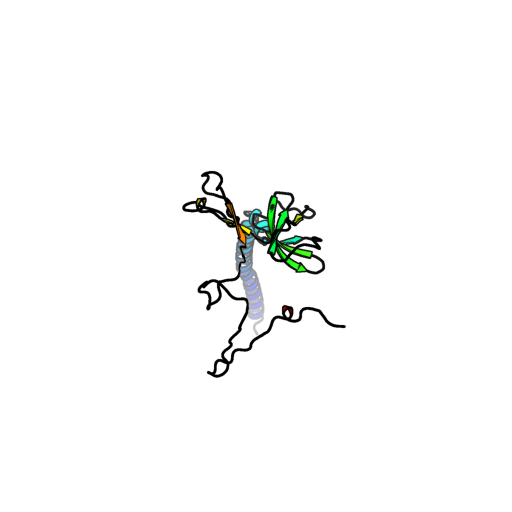726 15.900 -7.764 1.00 80.00 100 GLU A CA 1
ATOM 686 C C . GLU A 1 100 ? 0.945 17.120 -7.251 1.00 80.00 100 GLU A C 1
ATOM 688 O O . GLU A 1 100 ? 0.149 17.724 -7.970 1.00 80.00 100 GLU A O 1
ATOM 693 N N . GLY A 1 101 ? 1.154 17.469 -5.980 1.00 80.19 101 GLY A N 1
ATOM 694 C CA . GLY A 1 101 ? 0.429 18.554 -5.311 1.00 80.19 101 GLY A CA 1
ATOM 695 C C . GLY A 1 101 ? -0.951 18.171 -4.763 1.00 80.19 101 GLY A C 1
ATOM 696 O O . GLY A 1 101 ? -1.593 19.010 -4.131 1.00 80.19 101 GLY A O 1
ATOM 697 N N . SER A 1 102 ? -1.405 16.926 -4.954 1.00 81.44 102 SER A N 1
ATOM 698 C CA . SER A 1 102 ? -2.606 16.422 -4.278 1.00 81.44 102 SER A CA 1
ATOM 699 C C . SER A 1 102 ? -2.436 16.422 -2.754 1.00 81.44 102 SER A C 1
ATOM 701 O O . SER A 1 102 ? -1.340 16.238 -2.219 1.00 81.44 102 SER A O 1
ATOM 703 N N . SER A 1 103 ? -3.538 16.664 -2.042 1.00 85.88 103 SER A N 1
ATOM 704 C CA . SER A 1 103 ? -3.521 16.671 -0.577 1.00 85.88 103 SER A CA 1
ATOM 705 C C . SER A 1 103 ? -3.479 15.252 -0.003 1.00 85.88 103 SER A C 1
ATOM 707 O O . SER A 1 103 ? -4.096 14.324 -0.531 1.00 85.88 103 SER A O 1
ATOM 709 N N . VAL A 1 104 ? -2.753 15.097 1.105 1.00 90.88 104 VAL A N 1
ATOM 710 C CA . VAL A 1 104 ? -2.634 13.843 1.857 1.00 90.88 104 VAL A CA 1
ATOM 711 C C . VAL A 1 104 ? -2.949 14.125 3.314 1.00 90.88 104 VAL A C 1
ATOM 713 O O . VAL A 1 104 ? -2.516 15.138 3.866 1.00 90.88 104 VAL A O 1
ATOM 716 N N . LYS A 1 105 ? -3.710 13.232 3.941 1.00 92.00 105 LYS A N 1
ATOM 717 C CA . LYS A 1 105 ? -4.152 13.363 5.322 1.00 92.00 105 LYS A CA 1
ATOM 718 C C . LYS A 1 105 ? -3.671 12.185 6.164 1.00 92.00 105 LYS A C 1
ATOM 720 O O . LYS A 1 105 ? -3.932 11.030 5.839 1.00 92.00 105 LYS A O 1
ATOM 725 N N . ALA A 1 106 ? -3.018 12.498 7.277 1.00 92.19 106 ALA A N 1
ATOM 726 C CA . ALA A 1 106 ? -2.723 11.549 8.345 1.00 92.19 106 ALA A CA 1
ATOM 727 C C . ALA A 1 106 ? -4.023 11.106 9.042 1.00 92.19 106 ALA A C 1
ATOM 729 O O . ALA A 1 106 ? -4.873 11.936 9.382 1.00 92.19 106 ALA A O 1
ATOM 730 N N . THR A 1 107 ? -4.207 9.798 9.229 1.00 90.50 107 THR A N 1
ATOM 731 C CA . THR A 1 107 ? -5.420 9.250 9.864 1.00 90.50 107 THR A CA 1
ATOM 732 C C . THR A 1 107 ? -5.320 9.186 11.391 1.00 90.50 107 THR A C 1
ATOM 734 O O . THR A 1 107 ? -6.325 8.937 12.062 1.00 90.50 107 THR A O 1
ATOM 737 N N . GLY A 1 108 ? -4.124 9.385 11.950 1.00 90.94 108 GLY A N 1
ATOM 738 C CA . GLY A 1 108 ? -3.797 9.235 13.368 1.00 90.94 108 GLY A CA 1
ATOM 739 C C . GLY A 1 108 ? -3.818 7.784 13.850 1.00 90.94 108 GLY A C 1
ATOM 740 O O . GLY A 1 108 ? -3.855 7.526 15.053 1.00 90.94 108 GLY A O 1
ATOM 741 N N . ARG A 1 109 ? -3.874 6.816 12.929 1.00 88.00 109 ARG A N 1
ATOM 742 C CA . ARG A 1 109 ? -4.050 5.395 13.233 1.00 88.00 109 ARG A CA 1
ATOM 743 C C . ARG A 1 109 ? -2.923 4.589 12.607 1.00 88.00 109 ARG A C 1
ATOM 745 O O . ARG A 1 109 ? -2.768 4.576 11.388 1.00 88.00 109 ARG A O 1
ATOM 752 N N . ILE A 1 110 ? -2.182 3.865 13.443 1.00 91.62 110 ILE A N 1
ATOM 753 C CA . ILE A 1 110 ? -1.240 2.841 12.977 1.00 91.62 110 ILE A CA 1
ATOM 754 C C . ILE A 1 110 ? -1.999 1.789 12.161 1.00 91.62 110 ILE A C 1
ATOM 756 O O . ILE A 1 110 ? -3.160 1.493 12.456 1.00 91.62 110 ILE A O 1
ATOM 760 N N . ALA A 1 111 ? -1.342 1.258 11.130 1.00 88.81 111 ALA A N 1
ATOM 761 C CA . ALA A 1 111 ? -1.852 0.258 10.206 1.00 88.81 111 ALA A CA 1
ATOM 762 C C . ALA A 1 111 ? -2.594 -0.866 10.940 1.00 88.81 111 ALA A C 1
ATOM 764 O O . ALA A 1 111 ? -2.004 -1.723 11.603 1.00 88.81 111 ALA A O 1
ATOM 765 N N . GLN A 1 112 ? -3.921 -0.831 10.818 1.00 88.94 112 GLN A N 1
ATOM 766 C CA . GLN A 1 112 ? -4.838 -1.750 11.473 1.00 88.94 112 GLN A CA 1
ATOM 767 C C . GLN A 1 112 ? -5.873 -2.263 10.485 1.00 88.94 112 GLN A C 1
ATOM 769 O O . GLN A 1 112 ? -6.324 -1.533 9.601 1.00 88.94 112 GLN A O 1
ATOM 774 N N . ILE A 1 113 ? -6.270 -3.514 10.679 1.00 90.06 113 ILE A N 1
ATOM 775 C CA . ILE A 1 113 ? -7.297 -4.181 9.891 1.00 90.06 113 ILE A CA 1
ATOM 776 C C . ILE A 1 113 ? -8.487 -4.559 10.772 1.00 90.06 113 ILE A C 1
ATOM 778 O O . ILE A 1 113 ? -8.302 -4.966 11.925 1.00 90.06 113 ILE A O 1
ATOM 782 N N . PRO A 1 114 ? -9.717 -4.432 10.256 1.00 91.38 114 PRO A N 1
ATOM 783 C CA . PRO A 1 114 ? -10.891 -4.989 10.906 1.00 91.38 114 PRO A CA 1
ATOM 784 C C . PRO A 1 114 ? -10.812 -6.520 10.964 1.00 91.38 114 PRO A C 1
ATOM 786 O O . PRO A 1 114 ? -10.388 -7.169 10.009 1.00 91.38 114 PRO A O 1
ATOM 789 N N . VAL A 1 115 ? -11.264 -7.098 12.074 1.00 91.00 115 VAL A N 1
ATOM 790 C CA . VAL A 1 115 ? -11.331 -8.547 12.287 1.00 91.00 115 VAL A CA 1
ATOM 791 C C . VAL A 1 115 ? -12.697 -8.948 12.847 1.00 91.00 115 VAL A C 1
ATOM 793 O O . VAL A 1 115 ? -13.310 -8.224 13.633 1.00 91.00 115 VAL A O 1
ATOM 796 N N . SER A 1 116 ? -13.194 -10.105 12.415 1.00 91.81 116 SER A N 1
ATOM 797 C CA . SER A 1 116 ? -14.399 -10.755 12.943 1.00 91.81 116 SER A CA 1
ATOM 798 C C . SER A 1 116 ? -14.520 -12.190 12.428 1.00 91.81 116 SER A C 1
ATOM 800 O O . SER A 1 116 ? -13.833 -12.590 11.487 1.00 91.81 116 SER A O 1
ATOM 802 N N . GLU A 1 117 ? -15.444 -12.964 12.996 1.00 90.38 117 GLU A N 1
ATOM 803 C CA . GLU A 1 117 ? -15.808 -14.281 12.452 1.00 90.38 117 GLU A CA 1
ATOM 804 C C . GLU A 1 117 ? -16.480 -14.184 11.068 1.00 90.38 117 GLU A C 1
ATOM 806 O O . GLU A 1 117 ? -16.464 -15.144 10.301 1.00 90.38 117 GLU A O 1
ATOM 811 N N . GLY A 1 118 ? -17.006 -13.008 10.697 1.00 87.62 118 GLY A N 1
ATOM 812 C CA . GLY A 1 118 ? -17.654 -12.760 9.404 1.00 87.62 118 GLY A CA 1
ATOM 813 C C . GLY A 1 118 ? -16.720 -12.834 8.190 1.00 87.62 118 GLY A C 1
ATOM 814 O O . GLY A 1 118 ? -17.195 -12.857 7.055 1.00 87.62 118 GLY A O 1
ATOM 815 N N . TYR A 1 119 ? -15.405 -12.892 8.413 1.00 90.50 119 TYR A N 1
ATOM 816 C CA . TYR A 1 119 ? -14.399 -13.080 7.365 1.00 90.50 119 TYR A CA 1
ATOM 817 C C . TYR A 1 119 ? -14.231 -14.543 6.933 1.00 90.50 119 TYR A C 1
ATOM 819 O O . TYR A 1 119 ? -13.655 -14.808 5.876 1.00 90.50 119 TYR A O 1
ATOM 827 N N . LEU A 1 120 ? -14.734 -15.505 7.714 1.00 90.25 120 LEU A N 1
ATOM 828 C CA . LEU A 1 120 ? -14.603 -16.927 7.402 1.00 90.25 120 LEU A CA 1
ATOM 829 C C . LEU A 1 120 ? -15.284 -17.265 6.067 1.00 90.25 120 LEU A C 1
ATOM 831 O O . LEU A 1 120 ? -16.478 -17.045 5.873 1.00 90.25 120 LEU A O 1
ATOM 835 N N . GLY A 1 121 ? -14.507 -17.815 5.131 1.00 90.88 121 GLY A N 1
ATOM 836 C CA . GLY A 1 121 ? -14.993 -18.212 3.805 1.00 90.88 121 GLY A CA 1
ATOM 837 C C . GLY A 1 121 ? -15.235 -17.056 2.825 1.00 90.88 121 GLY A C 1
ATOM 838 O O . GLY A 1 121 ? -15.827 -17.277 1.766 1.00 90.88 121 GLY A O 1
ATOM 839 N N . ARG A 1 122 ? -14.794 -15.836 3.157 1.00 92.75 122 ARG A N 1
ATOM 840 C CA . ARG A 1 122 ? -14.821 -14.667 2.266 1.00 92.75 122 ARG A CA 1
ATOM 841 C C . ARG A 1 122 ? -13.496 -14.525 1.521 1.00 92.75 122 ARG A C 1
ATOM 843 O O . ARG A 1 122 ? -12.457 -14.977 1.998 1.00 92.75 122 ARG A O 1
ATOM 850 N N . VAL A 1 123 ? -13.528 -13.860 0.368 1.00 93.75 123 VAL A N 1
ATOM 851 C CA . VAL A 1 123 ? -12.305 -13.433 -0.332 1.00 93.75 123 VAL A CA 1
ATOM 852 C C . VAL A 1 123 ? -12.136 -11.934 -0.123 1.00 93.75 123 VAL A C 1
ATOM 854 O O . VAL A 1 123 ? -13.014 -11.150 -0.489 1.00 93.75 123 VAL A O 1
ATOM 857 N N . ILE A 1 124 ? -11.015 -11.543 0.481 1.00 93.62 124 ILE A N 1
ATOM 858 C CA . ILE A 1 124 ? -10.706 -10.158 0.851 1.00 93.62 124 ILE A CA 1
ATOM 859 C C . ILE A 1 124 ? -9.386 -9.696 0.237 1.00 93.62 124 ILE A C 1
ATOM 861 O O . ILE A 1 124 ? -8.537 -10.513 -0.120 1.00 93.62 124 ILE A O 1
ATOM 865 N N . ASN A 1 125 ? -9.212 -8.381 0.132 1.00 89.06 125 ASN A N 1
ATOM 866 C CA . ASN A 1 125 ? -7.932 -7.768 -0.213 1.00 89.06 125 ASN A CA 1
ATOM 867 C C . ASN A 1 125 ? -7.049 -7.524 1.032 1.00 89.06 125 ASN A C 1
ATOM 869 O O . ASN A 1 125 ? -7.447 -7.804 2.163 1.00 89.06 125 ASN A O 1
ATOM 873 N N . ALA A 1 126 ? -5.857 -6.953 0.825 1.00 86.50 126 ALA A N 1
ATOM 874 C CA . ALA A 1 126 ? -4.891 -6.650 1.890 1.00 86.50 126 ALA A CA 1
ATOM 875 C C . ALA A 1 126 ? -5.391 -5.636 2.942 1.00 86.50 126 ALA A C 1
ATOM 877 O O . ALA A 1 126 ? -4.882 -5.605 4.056 1.00 86.50 126 ALA A O 1
ATOM 878 N N . LEU A 1 127 ? -6.410 -4.837 2.611 1.00 86.25 127 LEU A N 1
ATOM 879 C CA . LEU A 1 127 ? -7.062 -3.881 3.514 1.00 86.25 127 LEU A CA 1
ATOM 880 C C . LEU A 1 127 ? -8.332 -4.457 4.165 1.00 86.25 127 LEU A C 1
ATOM 882 O O . LEU A 1 127 ? -9.158 -3.703 4.676 1.00 86.25 127 LEU A O 1
ATOM 886 N N . ALA A 1 128 ? -8.521 -5.779 4.102 1.00 89.44 128 ALA A N 1
ATOM 887 C CA . ALA A 1 128 ? -9.695 -6.493 4.599 1.00 89.44 128 ALA A CA 1
ATOM 888 C C . ALA A 1 128 ? -11.038 -6.051 3.977 1.00 89.44 128 ALA A C 1
ATOM 890 O O . ALA A 1 128 ? -12.105 -6.277 4.545 1.00 89.44 128 ALA A O 1
ATOM 891 N N . LYS A 1 129 ? -11.022 -5.467 2.772 1.00 89.62 129 LYS A N 1
ATOM 892 C CA . LYS A 1 129 ? -12.244 -5.196 2.001 1.00 89.62 129 LYS A CA 1
ATOM 893 C C . LYS A 1 129 ? -12.638 -6.441 1.193 1.00 89.62 129 LYS A C 1
ATOM 895 O O . LYS A 1 129 ? -11.765 -7.042 0.559 1.00 89.62 129 LYS A O 1
ATOM 900 N N . PRO A 1 130 ? -13.923 -6.835 1.178 1.00 92.44 130 PRO A N 1
ATOM 901 C CA . PRO A 1 130 ? -14.382 -7.988 0.411 1.00 92.44 130 PRO A CA 1
ATOM 902 C C . PRO A 1 130 ? -14.300 -7.725 -1.095 1.00 92.44 130 PRO A C 1
ATOM 904 O O . PRO A 1 130 ? -14.754 -6.692 -1.580 1.00 92.44 130 PRO A O 1
ATOM 907 N N . ILE A 1 131 ? -13.753 -8.689 -1.836 1.00 93.31 131 ILE A N 1
ATOM 908 C CA . ILE A 1 131 ? -13.646 -8.662 -3.307 1.00 93.31 131 ILE A CA 1
ATOM 909 C C . ILE A 1 131 ? -14.460 -9.779 -3.975 1.00 93.31 131 ILE A C 1
ATOM 911 O O . ILE A 1 131 ? -14.419 -9.953 -5.187 1.00 93.31 131 ILE A O 1
ATOM 915 N N . ASP A 1 132 ? -15.227 -10.532 -3.187 1.00 92.25 132 ASP A N 1
ATOM 916 C CA . ASP A 1 132 ? -16.090 -11.622 -3.651 1.00 92.25 132 ASP A CA 1
ATOM 917 C C . ASP A 1 132 ? -17.489 -11.175 -4.109 1.00 92.25 132 ASP A C 1
ATOM 919 O O . ASP A 1 132 ? -18.298 -12.012 -4.511 1.00 92.25 132 ASP A O 1
ATOM 923 N N . GLY A 1 133 ? -17.800 -9.877 -4.029 1.00 92.06 133 GLY A N 1
ATOM 924 C CA . GLY A 1 133 ? -19.096 -9.319 -4.430 1.00 92.06 133 GLY A CA 1
ATOM 925 C C . GLY A 1 133 ? -20.269 -9.695 -3.516 1.00 92.06 133 GLY A C 1
ATOM 926 O O . GLY A 1 133 ? -21.417 -9.435 -3.866 1.00 92.06 133 GLY A O 1
ATOM 927 N N . ARG A 1 134 ? -20.020 -10.286 -2.338 1.00 89.69 134 ARG A N 1
ATOM 928 C CA . ARG A 1 134 ? -21.068 -10.756 -1.407 1.00 89.69 134 ARG A CA 1
ATOM 929 C C . ARG A 1 134 ? -21.491 -9.709 -0.364 1.00 89.69 134 ARG A C 1
ATOM 931 O O . ARG A 1 134 ? -22.027 -10.066 0.681 1.00 89.69 134 ARG A O 1
ATOM 938 N N . GLY A 1 135 ? -21.241 -8.427 -0.634 1.00 91.62 135 GLY A N 1
ATOM 939 C CA . GLY A 1 135 ? -21.529 -7.313 0.278 1.00 91.62 135 GLY A CA 1
ATOM 940 C C . GLY A 1 135 ? -20.476 -7.114 1.374 1.00 91.62 135 GLY A C 1
ATOM 941 O O . GLY A 1 135 ? -19.463 -7.816 1.418 1.00 91.62 135 GLY A O 1
ATOM 942 N N . GLU A 1 136 ? -20.700 -6.135 2.250 1.00 91.31 136 GLU A N 1
ATOM 943 C CA . GLU A 1 136 ? -19.766 -5.787 3.328 1.00 91.31 136 GLU A CA 1
ATOM 944 C C . GLU A 1 136 ? -19.691 -6.862 4.426 1.00 91.31 136 GLU A C 1
ATOM 946 O O . GLU A 1 136 ? -20.590 -7.689 4.587 1.00 91.31 136 GLU A O 1
ATOM 951 N N . ILE A 1 137 ? -18.586 -6.866 5.175 1.00 90.12 137 ILE A N 1
ATOM 952 C CA . ILE A 1 137 ? -18.371 -7.758 6.319 1.00 90.12 137 ILE A CA 1
ATOM 953 C C . ILE A 1 137 ? -18.491 -6.921 7.589 1.00 90.12 137 ILE A C 1
ATOM 955 O O . ILE A 1 137 ? -17.750 -5.957 7.771 1.00 90.12 137 ILE A O 1
ATOM 959 N N . SER A 1 138 ? -19.401 -7.295 8.488 1.00 87.12 138 SER A N 1
ATOM 960 C CA . SER A 1 138 ? -19.488 -6.659 9.801 1.00 87.12 138 SER A CA 1
ATOM 961 C C . SER A 1 138 ? -18.270 -7.039 10.643 1.00 87.12 138 SER A C 1
ATOM 963 O O . SER A 1 138 ? -18.045 -8.216 10.938 1.00 87.12 138 SER A O 1
ATOM 965 N N . ALA A 1 139 ? -17.483 -6.038 11.030 1.00 85.31 139 ALA A N 1
ATOM 966 C CA . ALA A 1 139 ? -16.339 -6.197 11.915 1.00 85.31 139 ALA A CA 1
ATOM 967 C C . ALA A 1 139 ? -16.599 -5.503 13.252 1.00 85.31 139 ALA A C 1
ATOM 969 O O . ALA A 1 139 ? -17.049 -4.359 13.280 1.00 85.31 139 ALA A O 1
ATOM 970 N N . SER A 1 140 ? -16.336 -6.206 14.352 1.00 81.38 140 SER A N 1
ATOM 971 C CA . SER A 1 140 ? -16.535 -5.703 15.716 1.00 81.38 140 SER A CA 1
ATOM 972 C C . SER A 1 140 ? -15.254 -5.149 16.332 1.00 81.38 140 SER A C 1
ATOM 974 O O . SER A 1 140 ? -15.317 -4.297 17.211 1.00 81.38 140 SER A O 1
ATOM 976 N N . GLU A 1 141 ? -14.096 -5.626 15.874 1.00 88.81 141 GLU A N 1
ATOM 977 C CA . GLU A 1 141 ? -12.788 -5.287 16.426 1.00 88.81 141 GLU A CA 1
ATOM 978 C C . GLU A 1 141 ? -11.811 -4.915 15.306 1.00 88.81 141 GLU A C 1
ATOM 980 O O . GLU A 1 141 ? -11.990 -5.297 14.147 1.00 88.81 141 GLU A O 1
ATOM 985 N N . SER A 1 142 ? -10.752 -4.186 15.654 1.00 87.25 142 SER A N 1
ATOM 986 C CA . SER A 1 142 ? -9.597 -3.959 14.786 1.00 87.25 142 SER A CA 1
ATOM 987 C C . SER A 1 142 ? -8.323 -4.457 15.462 1.00 87.25 142 SER A C 1
ATOM 989 O O . SER A 1 142 ? -8.185 -4.412 16.685 1.00 87.25 142 SER A O 1
ATOM 991 N N . ARG A 1 143 ? -7.379 -4.957 14.662 1.00 88.50 143 ARG A N 1
ATOM 992 C CA . ARG A 1 143 ? -6.048 -5.367 15.121 1.00 88.50 143 ARG A CA 1
ATOM 993 C C . ARG A 1 143 ? -4.964 -4.710 14.288 1.00 88.50 143 ARG A C 1
ATOM 995 O O . ARG A 1 143 ? -5.159 -4.457 13.103 1.00 88.50 143 ARG A O 1
ATOM 1002 N N . LEU A 1 144 ? -3.822 -4.456 14.918 1.00 88.19 144 LEU A N 1
ATOM 1003 C CA . LEU A 1 144 ? -2.628 -3.969 14.234 1.00 88.19 144 LEU A CA 1
ATOM 1004 C C . LEU A 1 144 ? -2.119 -5.031 13.256 1.00 88.19 144 LEU A C 1
ATOM 1006 O O . LEU A 1 144 ? -2.104 -6.215 13.594 1.00 88.19 144 LEU A O 1
ATOM 1010 N N . ILE A 1 145 ? -1.694 -4.592 12.071 1.00 87.75 145 ILE A N 1
ATOM 1011 C CA . ILE A 1 145 ? -1.035 -5.461 11.086 1.00 87.75 145 ILE A CA 1
ATOM 1012 C C . ILE A 1 145 ? 0.329 -5.895 11.635 1.00 87.75 145 ILE A C 1
ATOM 1014 O O . ILE A 1 145 ? 0.642 -7.081 11.674 1.00 87.75 145 ILE A O 1
ATOM 1018 N N . GLU A 1 146 ? 1.094 -4.932 12.145 1.00 84.50 146 GLU A N 1
ATOM 1019 C CA . GLU A 1 146 ? 2.417 -5.151 12.732 1.00 84.50 146 GLU A CA 1
ATOM 1020 C C . GLU A 1 146 ? 2.313 -5.312 14.254 1.00 84.50 146 GLU A C 1
ATOM 1022 O O . GLU A 1 146 ? 2.719 -4.447 15.033 1.00 84.50 146 GLU A O 1
ATOM 1027 N N . SER A 1 147 ? 1.708 -6.414 14.701 1.00 84.31 147 SER A N 1
ATOM 1028 C CA . SER A 1 147 ? 1.709 -6.789 16.119 1.00 84.31 147 SER A CA 1
ATOM 1029 C C . SER A 1 147 ? 2.917 -7.674 16.447 1.00 84.31 147 SER A C 1
ATOM 1031 O O . SER A 1 147 ? 3.216 -8.584 15.670 1.00 84.31 147 SER A O 1
ATOM 1033 N N . PRO A 1 148 ? 3.587 -7.480 17.598 1.00 81.88 148 PRO A N 1
ATOM 1034 C CA . PRO A 1 148 ? 4.711 -8.320 17.986 1.00 81.88 148 PRO A CA 1
ATOM 1035 C C . PRO A 1 148 ? 4.285 -9.786 18.079 1.00 81.88 148 PRO A C 1
ATOM 1037 O O . PRO A 1 148 ? 3.215 -10.112 18.601 1.00 81.88 148 PRO A O 1
ATOM 1040 N N . ALA A 1 149 ? 5.145 -10.675 17.585 1.00 77.50 149 ALA A N 1
ATOM 1041 C CA . ALA A 1 149 ? 4.927 -12.104 17.720 1.00 77.50 149 ALA A CA 1
ATOM 1042 C C . ALA A 1 149 ? 4.909 -12.506 19.209 1.00 77.50 149 ALA A C 1
ATOM 1044 O O . ALA A 1 149 ? 5.662 -11.935 20.008 1.00 77.50 149 ALA A O 1
ATOM 1045 N N . PRO A 1 150 ? 4.098 -13.507 19.598 1.00 79.75 150 PRO A N 1
ATOM 1046 C CA . PRO A 1 150 ? 4.185 -14.093 20.929 1.00 79.75 150 PRO A CA 1
ATOM 1047 C C . PRO A 1 150 ? 5.608 -14.610 21.179 1.00 79.75 150 PRO A C 1
ATOM 1049 O O . PRO A 1 150 ? 6.157 -15.338 20.352 1.00 79.75 150 PRO A O 1
ATOM 1052 N N . GLY A 1 151 ? 6.220 -14.225 22.302 1.00 72.50 151 GLY A N 1
ATOM 1053 C CA . GLY A 1 151 ? 7.551 -14.713 22.670 1.00 72.50 151 GLY A CA 1
ATOM 1054 C C . GLY A 1 151 ? 7.567 -16.233 22.878 1.00 72.50 151 GLY A C 1
ATOM 1055 O O . GLY A 1 151 ? 6.542 -16.833 23.199 1.00 72.50 151 GLY A O 1
ATOM 1056 N N . SER A 1 152 ? 8.739 -16.862 22.750 1.00 46.16 152 SER A N 1
ATOM 1057 C CA . SER A 1 152 ? 8.928 -18.309 22.966 1.00 46.16 152 SER A CA 1
ATOM 1058 C C . SER A 1 152 ? 8.651 -18.789 24.401 1.00 46.16 152 SER A C 1
ATOM 1060 O O . SER A 1 152 ? 8.682 -19.989 24.642 1.00 46.16 152 SER A O 1
ATOM 1062 N N . ASP A 1 153 ? 8.315 -17.874 25.315 1.00 50.88 153 ASP A N 1
ATOM 1063 C CA . ASP A 1 153 ? 7.877 -18.139 26.689 1.00 50.88 153 ASP A CA 1
ATOM 1064 C C . ASP A 1 153 ? 6.447 -17.624 26.956 1.00 50.88 153 ASP A C 1
ATOM 1066 O O . ASP A 1 153 ? 6.166 -17.046 28.005 1.00 50.88 153 ASP A O 1
ATOM 1070 N N . TYR A 1 154 ? 5.517 -17.797 26.011 1.00 38.06 154 TYR A N 1
ATOM 1071 C CA . TYR A 1 154 ? 4.119 -17.384 26.196 1.00 38.06 154 TYR A CA 1
ATOM 1072 C C . TYR A 1 154 ? 3.139 -18.565 26.189 1.00 38.06 154 TYR A C 1
ATOM 1074 O O . TYR A 1 154 ? 2.405 -18.811 25.235 1.00 38.06 154 TYR A O 1
ATOM 1082 N N . PHE A 1 155 ? 3.071 -19.253 27.331 1.00 35.94 155 PHE A N 1
ATOM 1083 C CA . PHE A 1 155 ? 1.785 -19.684 27.880 1.00 35.94 155 PHE A CA 1
ATOM 1084 C C . PHE A 1 155 ? 1.233 -18.509 28.703 1.00 35.94 155 PHE A C 1
ATOM 1086 O O . PHE A 1 155 ? 1.875 -18.128 29.683 1.00 35.94 155 PHE A O 1
ATOM 1093 N N . PRO A 1 156 ? 0.066 -17.922 28.380 1.00 42.44 156 PRO A N 1
ATOM 1094 C CA . PRO A 1 156 ? -0.539 -16.911 29.234 1.00 42.44 156 PRO A CA 1
ATOM 1095 C C . PRO A 1 156 ? -1.178 -17.590 30.454 1.00 42.44 156 PRO A C 1
ATOM 1097 O O . PRO A 1 156 ? -2.381 -17.845 30.503 1.00 42.44 156 PRO A O 1
ATOM 1100 N N . GLY A 1 157 ? -0.356 -17.893 31.457 1.00 36.22 157 GLY A N 1
ATOM 1101 C CA . GLY A 1 157 ? -0.810 -18.011 32.836 1.00 36.22 157 GLY A CA 1
ATOM 1102 C C . GLY A 1 157 ? -0.984 -16.603 33.400 1.00 36.22 157 GLY A C 1
ATOM 1103 O O . GLY A 1 157 ? -0.054 -15.804 33.377 1.00 36.22 157 GLY A O 1
ATOM 1104 N N . LYS A 1 158 ? -2.192 -16.268 33.854 1.00 40.91 158 LYS A N 1
ATOM 1105 C CA . LYS A 1 158 ? -2.509 -14.961 34.440 1.00 40.91 158 LYS A CA 1
ATOM 1106 C C . LYS A 1 158 ? -1.571 -14.617 35.612 1.00 40.91 158 LYS A C 1
ATOM 1108 O O . LYS A 1 158 ? -1.584 -15.329 36.611 1.00 40.91 158 LYS A O 1
ATOM 1113 N N . GLY A 1 159 ? -0.920 -13.455 35.537 1.00 38.78 159 GLY A N 1
ATOM 1114 C CA . GLY A 1 159 ? -0.540 -12.651 36.705 1.00 38.78 159 GLY A CA 1
ATOM 1115 C C . GLY A 1 159 ? 0.960 -12.452 36.941 1.00 38.78 159 GLY A C 1
ATOM 1116 O O . GLY A 1 159 ? 1.699 -13.417 37.099 1.00 38.78 159 GLY A O 1
ATOM 1117 N N . GLY A 1 160 ? 1.360 -11.183 37.084 1.00 38.62 160 GLY A N 1
ATOM 1118 C CA . GLY A 1 160 ? 2.568 -10.778 37.813 1.00 38.62 160 GLY A CA 1
ATOM 1119 C C . GLY A 1 160 ? 3.565 -9.955 37.000 1.00 38.62 160 GLY A C 1
ATOM 1120 O O . GLY A 1 160 ? 4.249 -10.480 36.130 1.00 38.62 160 GLY A O 1
ATOM 1121 N N . ASP A 1 161 ? 3.660 -8.668 37.326 1.00 49.03 161 ASP A N 1
ATOM 1122 C CA . ASP A 1 161 ? 4.533 -7.667 36.713 1.00 49.03 161 ASP A CA 1
ATOM 1123 C C . ASP A 1 161 ? 6.035 -7.961 36.925 1.00 49.03 161 ASP A C 1
ATOM 1125 O O . ASP A 1 161 ? 6.554 -7.862 38.037 1.00 49.03 161 ASP A O 1
ATOM 1129 N N . GLY A 1 162 ? 6.759 -8.275 35.845 1.00 46.75 162 GLY A N 1
ATOM 1130 C CA . GLY A 1 162 ? 8.226 -8.322 35.819 1.00 46.75 162 GLY A CA 1
ATOM 1131 C C . GLY A 1 162 ? 8.785 -8.960 34.542 1.00 46.75 162 GLY A C 1
ATOM 1132 O O . GLY A 1 162 ? 8.413 -10.076 34.198 1.00 46.75 162 GLY A O 1
ATOM 1133 N N . ILE A 1 163 ? 9.682 -8.263 33.828 1.00 47.81 163 ILE A N 1
ATOM 1134 C CA . ILE A 1 163 ? 10.310 -8.763 32.590 1.00 47.81 163 ILE A CA 1
ATOM 1135 C C . ILE A 1 163 ? 11.722 -9.275 32.912 1.00 47.81 163 ILE A C 1
ATOM 1137 O O . ILE A 1 163 ? 12.580 -8.510 33.352 1.00 47.81 163 ILE A O 1
ATOM 1141 N N . TYR A 1 164 ? 11.976 -10.559 32.659 1.00 46.16 164 TYR A N 1
ATOM 1142 C CA . TYR A 1 164 ? 13.299 -11.183 32.742 1.00 46.16 164 TYR A CA 1
ATOM 1143 C C . TYR A 1 164 ? 13.804 -11.467 31.324 1.00 46.16 164 TYR A C 1
ATOM 1145 O O . TYR A 1 164 ? 13.056 -11.999 30.510 1.00 46.16 164 TYR A O 1
ATOM 1153 N N . TYR A 1 165 ? 15.072 -11.167 31.033 1.00 47.56 165 TYR A N 1
ATOM 1154 C CA . TYR A 1 165 ? 15.734 -11.649 29.816 1.00 47.56 165 TYR A CA 1
ATOM 1155 C C . TYR A 1 165 ? 16.845 -12.623 30.205 1.00 47.56 165 TYR A C 1
ATOM 1157 O O . TYR A 1 165 ? 17.761 -12.276 30.956 1.00 47.56 165 TYR A O 1
ATOM 1165 N N . CYS A 1 166 ? 16.771 -13.849 29.685 1.00 44.44 166 CYS A N 1
ATOM 1166 C CA . CYS A 1 166 ? 17.823 -14.845 29.845 1.00 44.44 166 CYS A CA 1
ATOM 1167 C C . CYS A 1 166 ? 18.512 -15.081 28.496 1.00 44.44 166 CYS A C 1
ATOM 1169 O O . CYS A 1 166 ? 17.884 -15.506 27.531 1.00 44.44 166 CYS A O 1
ATOM 1171 N N . GLY A 1 167 ? 19.806 -14.764 28.420 1.00 50.31 167 GLY A N 1
ATOM 1172 C CA . GLY A 1 167 ? 20.638 -14.997 27.240 1.00 50.31 167 GLY A CA 1
ATOM 1173 C C . GLY A 1 167 ? 21.693 -16.060 27.534 1.00 50.31 167 GLY A C 1
ATOM 1174 O O . GLY A 1 167 ? 22.331 -16.030 28.584 1.00 50.31 167 GLY A O 1
ATOM 1175 N N . SER A 1 168 ? 21.894 -16.997 26.607 1.00 44.84 168 SER A N 1
ATOM 1176 C CA . SER A 1 168 ? 22.951 -18.008 26.705 1.00 44.84 168 SER A CA 1
ATOM 1177 C C . SER A 1 168 ? 24.242 -17.478 26.077 1.00 44.84 168 SER A C 1
ATOM 1179 O O . SER A 1 168 ? 24.285 -17.197 24.879 1.00 44.84 168 SER A O 1
ATOM 1181 N N . ARG A 1 169 ? 25.315 -17.351 26.865 1.00 48.72 169 ARG A N 1
ATOM 1182 C CA . ARG A 1 169 ? 26.687 -17.299 26.336 1.00 48.72 169 ARG A CA 1
ATOM 1183 C C . ARG A 1 169 ? 27.497 -18.409 26.988 1.00 48.72 169 ARG A C 1
ATOM 1185 O O . ARG A 1 169 ? 27.549 -18.507 28.208 1.00 48.72 169 ARG A O 1
ATOM 1192 N N . ASN A 1 170 ? 28.157 -19.212 26.155 1.00 41.97 170 ASN A N 1
ATOM 1193 C CA . ASN A 1 170 ? 29.091 -20.270 26.553 1.00 41.97 170 ASN A CA 1
ATOM 1194 C C . ASN A 1 170 ? 28.486 -21.383 27.430 1.00 41.97 170 ASN A C 1
ATOM 1196 O O . ASN A 1 170 ? 29.102 -21.811 28.400 1.00 41.97 170 ASN A O 1
ATOM 1200 N N . GLY A 1 171 ? 27.283 -21.865 27.095 1.00 53.00 171 GLY A N 1
ATOM 1201 C CA . GLY A 1 171 ? 26.716 -23.079 27.704 1.00 53.00 171 GLY A CA 1
ATOM 1202 C C . GLY A 1 171 ? 26.247 -22.943 29.158 1.00 53.00 171 GLY A C 1
ATOM 1203 O O . GLY A 1 171 ? 25.792 -23.928 29.732 1.00 53.00 171 GLY A O 1
ATOM 1204 N N . GLY A 1 172 ? 26.305 -21.741 29.741 1.00 43.59 172 GLY A N 1
ATOM 1205 C CA . GLY A 1 172 ? 25.671 -21.399 31.013 1.00 43.59 172 GLY A CA 1
ATOM 1206 C C . GLY A 1 172 ? 24.561 -20.368 30.805 1.00 43.59 172 GLY A C 1
ATOM 1207 O O . GLY A 1 172 ? 24.777 -19.334 30.174 1.00 43.59 172 GLY A O 1
ATOM 1208 N N . PHE A 1 173 ? 23.367 -20.638 31.335 1.00 44.62 173 PHE A N 1
ATOM 1209 C CA . PHE A 1 173 ? 22.281 -19.659 31.389 1.00 44.62 173 PHE A CA 1
ATOM 1210 C C . PHE A 1 173 ? 22.568 -18.681 32.529 1.00 44.62 173 PHE A C 1
ATOM 1212 O O . PHE A 1 173 ? 22.581 -19.069 33.694 1.00 44.62 173 PHE A O 1
ATOM 1219 N N . THR A 1 174 ? 22.830 -17.416 32.211 1.00 46.38 174 THR A N 1
ATOM 1220 C CA . THR A 1 174 ? 22.888 -16.344 33.213 1.00 46.38 174 THR A CA 1
ATOM 1221 C C . THR A 1 174 ? 21.785 -15.355 32.884 1.00 46.38 174 THR A C 1
ATOM 1223 O O . THR A 1 174 ? 21.812 -14.713 31.835 1.00 46.38 174 THR A O 1
ATOM 1226 N N . CYS A 1 175 ? 20.784 -15.269 33.756 1.00 42.28 175 CYS A N 1
ATOM 1227 C CA . CYS A 1 175 ? 19.690 -14.325 33.593 1.00 42.28 175 CYS A CA 1
ATOM 1228 C C . CYS A 1 175 ? 20.042 -13.012 34.305 1.00 42.28 175 CYS A C 1
ATOM 1230 O O . CYS A 1 175 ? 20.487 -13.026 35.454 1.00 42.28 175 CYS A O 1
ATOM 1232 N N . TYR A 1 176 ? 19.829 -11.879 33.635 1.00 46.62 176 TYR A N 1
ATOM 1233 C CA . TYR A 1 176 ? 19.975 -10.556 34.241 1.00 46.62 176 TYR A CA 1
ATOM 1234 C C . TYR A 1 176 ? 18.587 -9.971 34.503 1.00 46.62 176 TYR A C 1
ATOM 1236 O O . TYR A 1 176 ? 17.739 -9.922 33.612 1.00 46.62 176 TYR A O 1
ATOM 1244 N N . ILE A 1 177 ? 18.355 -9.513 35.733 1.00 49.31 177 ILE A N 1
ATOM 1245 C CA . ILE A 1 177 ? 17.142 -8.781 36.103 1.00 49.31 177 ILE A CA 1
ATOM 1246 C C . ILE A 1 177 ? 17.361 -7.318 35.727 1.00 49.31 177 ILE A C 1
ATOM 1248 O O . ILE A 1 177 ? 18.253 -6.671 36.272 1.00 49.31 177 ILE A O 1
ATOM 1252 N N . THR A 1 178 ? 16.545 -6.780 34.822 1.00 47.62 178 THR A N 1
ATOM 1253 C CA . THR A 1 178 ? 16.421 -5.325 34.673 1.00 47.62 178 THR A CA 1
ATOM 1254 C C . THR A 1 178 ? 15.206 -4.878 35.468 1.00 47.62 178 THR A C 1
ATOM 1256 O O . THR A 1 178 ? 14.072 -5.141 35.080 1.00 47.62 178 THR A O 1
ATOM 1259 N N . ILE A 1 179 ? 15.445 -4.223 36.605 1.00 49.75 179 ILE A N 1
ATOM 1260 C CA . ILE A 1 179 ? 14.382 -3.588 37.384 1.00 49.75 179 ILE A CA 1
ATOM 1261 C C . ILE A 1 179 ? 13.939 -2.339 36.603 1.00 49.75 179 ILE A C 1
ATOM 1263 O O . ILE A 1 179 ? 14.774 -1.460 36.362 1.00 49.75 179 ILE A O 1
ATOM 1267 N N . PRO A 1 180 ? 12.667 -2.229 36.175 1.00 47.62 180 PRO A N 1
ATOM 1268 C CA . PRO A 1 180 ? 12.178 -1.026 35.523 1.00 47.62 180 PRO A CA 1
ATOM 1269 C C . PRO A 1 180 ? 12.278 0.155 36.491 1.00 47.62 180 PRO A C 1
ATOM 1271 O O . PRO A 1 180 ? 11.938 0.066 37.671 1.00 47.62 180 PRO A O 1
ATOM 1274 N N . ARG A 1 181 ? 12.735 1.296 35.969 1.00 46.66 181 ARG A N 1
ATOM 1275 C CA . ARG A 1 181 ? 12.955 2.548 36.713 1.00 46.66 181 ARG A CA 1
ATOM 1276 C C . ARG A 1 181 ? 11.688 3.091 37.407 1.00 46.66 181 ARG A C 1
ATOM 1278 O O . ARG A 1 181 ? 11.793 4.032 38.183 1.00 46.66 181 ARG A O 1
ATOM 1285 N N . SER A 1 182 ? 10.517 2.497 37.158 1.00 51.91 182 SER A N 1
ATOM 1286 C CA . SER A 1 182 ? 9.229 2.838 37.772 1.00 51.91 182 SER A CA 1
ATOM 1287 C C . SER A 1 182 ? 9.071 2.389 39.233 1.00 51.91 182 SER A C 1
ATOM 1289 O O . SER A 1 182 ? 8.157 2.871 39.893 1.00 51.91 182 SER A O 1
ATOM 1291 N N . LEU A 1 183 ? 9.954 1.532 39.772 1.00 48.00 183 LEU A N 1
ATOM 1292 C CA . LEU A 1 183 ? 10.002 1.221 41.214 1.00 48.00 183 LEU A CA 1
ATOM 1293 C C . LEU A 1 183 ? 10.767 2.269 42.050 1.00 48.00 183 LEU A C 1
ATOM 1295 O O . LEU A 1 183 ? 10.730 2.211 43.276 1.00 48.00 183 LEU A O 1
ATOM 1299 N N . TYR A 1 184 ? 11.399 3.267 41.419 1.00 50.91 184 TYR A N 1
ATOM 1300 C CA . TYR A 1 184 ? 11.817 4.499 42.098 1.00 50.91 184 TYR A CA 1
ATOM 1301 C C . TYR A 1 184 ? 10.667 5.514 42.048 1.00 50.91 184 TYR A C 1
ATOM 1303 O O . TYR A 1 184 ? 10.670 6.469 41.272 1.00 50.91 184 TYR A O 1
ATOM 1311 N N . GLY A 1 185 ? 9.649 5.273 42.874 1.00 39.88 185 GLY A N 1
ATOM 1312 C CA . GLY A 1 185 ? 8.656 6.285 43.213 1.00 39.88 185 GLY A CA 1
ATOM 1313 C C . GLY A 1 185 ? 9.292 7.394 44.056 1.00 39.88 185 GLY A C 1
ATOM 1314 O O . GLY A 1 185 ? 9.971 7.125 45.043 1.00 39.88 185 GLY A O 1
ATOM 1315 N N . SER A 1 186 ? 9.075 8.635 43.628 1.00 50.41 186 SER A N 1
ATOM 1316 C CA . SER A 1 186 ? 9.319 9.885 44.355 1.00 50.41 186 SER A CA 1
ATOM 1317 C C . SER A 1 186 ? 8.919 9.819 45.839 1.00 50.41 186 SER A 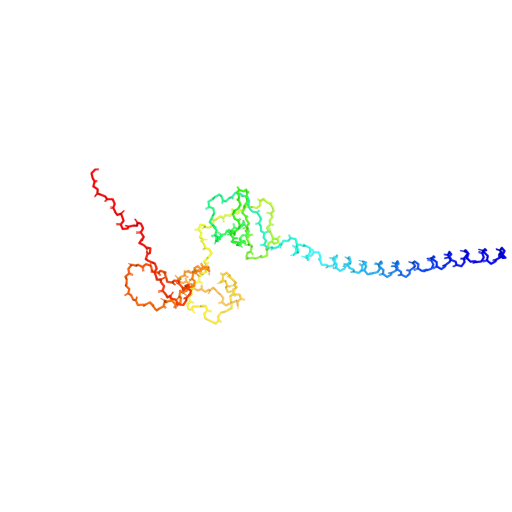C 1
ATOM 1319 O O . SER A 1 186 ? 7.796 9.422 46.150 1.00 50.41 186 SER A O 1
ATOM 1321 N N . GLY A 1 187 ? 9.795 10.305 46.729 1.00 41.22 187 GLY A N 1
ATOM 1322 C CA . GLY A 1 187 ? 9.377 10.822 48.034 1.00 41.22 187 GLY A CA 1
ATOM 1323 C C . GLY A 1 187 ? 10.393 10.696 49.169 1.00 41.22 187 GLY A C 1
ATOM 1324 O O . GLY A 1 187 ? 10.346 9.718 49.903 1.00 41.22 187 GLY A O 1
ATOM 1325 N N . SER A 1 188 ? 11.216 11.731 49.383 1.00 35.50 188 SER A N 1
ATOM 1326 C CA . SER A 1 188 ? 11.482 12.285 50.726 1.00 35.50 188 SER A CA 1
ATOM 1327 C C . SER A 1 188 ? 12.406 13.507 50.656 1.00 35.50 188 SER A C 1
ATOM 1329 O O . SER A 1 188 ? 13.553 13.355 50.242 1.00 35.50 188 SER A O 1
ATOM 1331 N N . GLY A 1 189 ? 11.925 14.647 51.168 1.00 39.22 189 GLY A N 1
ATOM 1332 C CA . GLY A 1 189 ? 12.759 15.713 51.747 1.00 39.22 189 GLY A CA 1
ATOM 1333 C C . GLY A 1 189 ? 13.189 16.818 50.805 1.00 39.22 189 GLY A C 1
ATOM 1334 O O . GLY A 1 189 ? 14.221 16.626 50.132 1.00 39.22 189 GLY A O 1
#

Secondary structure (DSSP, 8-state):
--HHHHHHHHHHHHHHHHHHTHHHHHHHHHHHHHHHHHHHH-HHHHHHHH--SEEEE---TTPPTTEEEEETTS-EEEEEEE-SS-EEEEESS-TTS--TT--EEEEEEESEEEE-GGGTT--B-TTS-B-SSS------EEEESSPPPPPTT----------EEEEEETTEEEEEE---GGG------

Organism: Musa balbisiana (NCBI:txid52838)

Radius of gyration: 32.9 Å; chains: 1; bounding box: 77×42×111 Å